Protein AF-A0A0Q5CLI2-F1 (afdb_monomer)

Sequence (180 aa):
MTEVEHDDGTEWIMRYYDPVIFPHWLEILDLGQREVVINGISAWLYMDARGMPQTIRGDPTTTPASIDSRPMLLTQHQCNQLMHKTLPYMVMHQLESDDGQALRAIPQCQRYDFFSTQLAKAHSYGLLAPTDLKTYCMLALMVGADFDSLPLAASALLARRQITFSQQVLKWTPEQWATL

Secondary structure (DSSP, 8-state):
-EEEEETTS-EEEE-TT-TTTHHHHHHHS-HHHHHHHTTT-SEEEEE-TTS-EEEEE--TTSPPPP---SPEEE-HHHHHHHHHHHHHHHHHHHHHHHHHHHHHTS-HHHHHHHHHHHHHHHHHTT--SHHHHHHHHHHHHHT-TTGGGSHHHHHHHH---SS-HHHHHTT--HHHHTT-

Nearest PDB structures (foldseek):
  6eb6-assembly1_A  TM=2.137E-01  e=1.894E+00  Homo sapiens

Radius of gyration: 20.07 Å; Cα contacts (8 Å, |Δi|>4): 193; chains: 1; bounding box: 43×35×56 Å

Mean predicted aligned error: 6.2 Å

Foldseek 3Di:
DAWEAEPVGDIDDDDCPDLLQNVQLLVLDDPVVNLLVCFPPQKDWDQHQLRDIDIDGHDPPDDRDDPPVDGHYDYPVSVVSSCLLNVLVVLLVVVCVVDVPLLVVDDRNCSSVLLNLQLVVLVVLVDDDNLLSSVSSVCCSPVHSVCCVQPLNVCLSNDPDPDGSNVSVVPDDPVNVVSD

Structure (mmCIF, N/CA/C/O backbone):
data_AF-A0A0Q5CLI2-F1
#
_entry.id   AF-A0A0Q5CLI2-F1
#
loop_
_atom_site.group_PDB
_atom_site.id
_atom_site.type_symbol
_atom_site.label_atom_id
_atom_site.label_alt_id
_atom_site.label_comp_id
_atom_site.label_asym_id
_atom_site.label_entity_id
_atom_site.label_seq_id
_atom_site.pdbx_PDB_ins_code
_atom_site.Cartn_x
_atom_site.Cartn_y
_atom_site.Cartn_z
_atom_site.occupancy
_atom_site.B_iso_or_equiv
_atom_site.auth_seq_id
_atom_site.auth_comp_id
_atom_site.auth_asym_id
_atom_site.auth_atom_id
_atom_site.pdbx_PDB_model_num
ATOM 1 N N . MET A 1 1 ? 21.059 3.558 -12.241 1.00 70.62 1 MET A N 1
ATOM 2 C CA . MET A 1 1 ? 20.063 4.471 -11.652 1.00 70.62 1 MET A CA 1
ATOM 3 C C . MET A 1 1 ? 19.464 5.263 -12.788 1.00 70.62 1 MET A C 1
ATOM 5 O O . MET A 1 1 ? 20.169 5.455 -13.772 1.00 70.62 1 MET A O 1
ATOM 9 N N . THR A 1 2 ? 18.209 5.668 -12.662 1.00 75.94 2 THR A N 1
ATOM 10 C CA . THR A 1 2 ? 17.482 6.401 -13.707 1.00 75.94 2 THR A CA 1
ATOM 11 C C . THR A 1 2 ? 17.028 7.722 -13.144 1.00 75.94 2 THR A C 1
ATOM 13 O O . THR A 1 2 ? 16.436 7.749 -12.065 1.00 75.94 2 THR A O 1
ATOM 16 N N . GLU A 1 3 ? 17.323 8.790 -13.869 1.00 81.12 3 GLU A N 1
ATOM 17 C CA . GLU A 1 3 ? 16.745 10.103 -13.618 1.00 81.12 3 GLU A CA 1
ATOM 18 C C . GLU A 1 3 ? 15.333 10.112 -14.197 1.00 81.12 3 GLU A C 1
ATOM 20 O O . GLU A 1 3 ? 15.109 9.716 -15.346 1.00 81.12 3 GLU A O 1
ATOM 25 N N . VAL A 1 4 ? 14.377 10.478 -13.355 1.00 82.12 4 VAL A N 1
ATOM 26 C CA . VAL A 1 4 ? 12.956 10.484 -13.669 1.00 82.12 4 VAL A CA 1
ATOM 27 C C . VAL A 1 4 ? 12.426 11.880 -13.419 1.00 82.12 4 VAL A C 1
ATOM 29 O O . VAL A 1 4 ? 12.638 12.427 -12.341 1.00 82.12 4 VAL A O 1
ATOM 32 N N . GLU A 1 5 ? 11.719 12.425 -14.397 1.00 85.62 5 GLU A N 1
ATOM 33 C CA . GLU A 1 5 ? 11.027 13.703 -14.270 1.00 85.62 5 GLU A CA 1
ATOM 34 C C . GLU A 1 5 ? 9.516 13.458 -14.295 1.00 85.62 5 GLU A C 1
ATOM 36 O O . GLU A 1 5 ? 8.995 12.637 -15.060 1.00 85.62 5 GLU A O 1
ATOM 41 N N . HIS A 1 6 ? 8.822 14.141 -13.395 1.00 81.00 6 HIS A N 1
ATOM 42 C CA . HIS A 1 6 ? 7.377 14.099 -13.247 1.00 81.00 6 HIS A CA 1
ATOM 43 C C . HIS A 1 6 ? 6.713 15.188 -14.087 1.00 81.00 6 HIS A C 1
ATOM 45 O O . HIS A 1 6 ? 7.307 16.232 -14.347 1.00 81.00 6 HIS A O 1
ATOM 51 N N . ASP A 1 7 ? 5.434 14.999 -14.418 1.00 78.31 7 ASP A N 1
ATOM 52 C CA . ASP A 1 7 ? 4.631 16.012 -15.122 1.00 78.31 7 ASP A CA 1
ATOM 53 C C . ASP A 1 7 ? 4.587 17.382 -14.400 1.00 78.31 7 ASP A C 1
ATOM 55 O O . ASP A 1 7 ? 4.326 18.407 -15.030 1.00 78.31 7 ASP A O 1
ATOM 59 N N . ASP A 1 8 ? 4.829 17.420 -13.083 1.00 77.25 8 ASP A N 1
ATOM 60 C CA . ASP A 1 8 ? 4.889 18.645 -12.273 1.00 77.25 8 ASP A CA 1
ATOM 61 C C . ASP A 1 8 ? 6.290 19.295 -12.207 1.00 77.25 8 ASP A C 1
ATOM 63 O O . ASP A 1 8 ? 6.461 20.319 -11.541 1.00 77.25 8 ASP A O 1
ATOM 67 N N . GLY A 1 9 ? 7.280 18.725 -12.903 1.00 77.62 9 GLY A N 1
ATOM 68 C CA . GLY A 1 9 ? 8.670 19.183 -12.936 1.00 77.62 9 GLY A CA 1
ATOM 69 C C . GLY A 1 9 ? 9.515 18.736 -11.740 1.00 77.62 9 GLY A C 1
ATOM 70 O O . GLY A 1 9 ? 10.641 19.206 -11.582 1.00 77.62 9 GLY A O 1
ATOM 71 N N . THR A 1 10 ? 8.999 17.866 -10.865 1.00 84.25 10 THR A N 1
ATOM 72 C CA . THR A 1 10 ? 9.816 17.254 -9.807 1.00 84.25 10 THR A CA 1
ATOM 73 C C . THR A 1 10 ? 10.706 16.143 -10.369 1.00 84.25 10 THR A C 1
ATOM 75 O O . THR A 1 10 ? 10.328 15.431 -11.297 1.00 84.25 10 THR A O 1
ATOM 78 N N . GLU A 1 11 ? 11.903 15.983 -9.797 1.00 85.56 11 GLU A N 1
ATOM 79 C CA . GLU A 1 11 ? 12.909 15.016 -10.256 1.00 85.56 11 GLU A CA 1
ATOM 80 C C . GLU A 1 11 ? 13.182 13.941 -9.197 1.00 85.56 11 GLU A C 1
ATOM 82 O O . GLU A 1 11 ? 13.465 14.250 -8.033 1.00 85.56 11 GLU A O 1
ATOM 87 N N . TRP A 1 12 ? 13.135 12.668 -9.594 1.00 82.88 12 TRP A N 1
ATOM 88 C CA . TRP A 1 12 ? 13.450 11.507 -8.759 1.00 82.88 12 TRP A CA 1
ATOM 89 C C . TRP A 1 12 ? 14.648 10.733 -9.318 1.00 82.88 12 TRP A C 1
ATOM 91 O O . TRP A 1 12 ? 14.865 10.644 -10.525 1.00 82.88 12 TRP A O 1
ATOM 101 N N . ILE A 1 13 ? 15.407 10.094 -8.422 1.00 80.56 13 ILE A N 1
ATOM 102 C CA . ILE A 1 13 ? 16.453 9.136 -8.796 1.00 80.56 13 ILE A CA 1
ATOM 103 C C . ILE A 1 13 ? 15.995 7.730 -8.422 1.00 80.56 13 ILE A C 1
ATOM 105 O O . ILE A 1 13 ? 15.960 7.364 -7.244 1.00 80.56 13 ILE A O 1
ATOM 109 N N . MET A 1 14 ? 15.731 6.909 -9.436 1.00 78.75 14 MET A N 1
ATOM 110 C CA . MET A 1 14 ? 15.343 5.515 -9.255 1.00 78.75 14 MET A CA 1
ATOM 111 C C . MET A 1 14 ? 16.562 4.599 -9.181 1.00 78.75 14 MET A C 1
ATOM 113 O O . MET A 1 14 ? 17.424 4.561 -10.067 1.00 78.75 14 MET A O 1
ATOM 117 N N . ARG A 1 15 ? 16.644 3.833 -8.092 1.00 75.88 15 ARG A N 1
ATOM 118 C CA . ARG A 1 15 ? 17.754 2.921 -7.797 1.00 75.88 15 ARG A CA 1
ATOM 119 C C . ARG A 1 15 ? 17.349 1.481 -8.106 1.00 75.88 15 ARG A C 1
ATOM 121 O O . ARG A 1 15 ? 16.436 0.941 -7.499 1.00 75.88 15 ARG A O 1
ATOM 128 N N . TYR A 1 16 ? 18.092 0.837 -9.003 1.00 66.31 16 TYR A N 1
ATOM 129 C CA . TYR A 1 16 ? 17.846 -0.541 -9.457 1.00 66.31 16 TYR A CA 1
ATOM 130 C C . TYR A 1 16 ? 18.168 -1.638 -8.427 1.00 66.31 16 TYR A C 1
ATOM 132 O O . TYR A 1 16 ? 17.967 -2.817 -8.696 1.00 66.31 16 TYR A O 1
ATOM 140 N N . TYR A 1 17 ? 18.725 -1.279 -7.270 1.00 70.50 17 TYR A N 1
ATOM 141 C CA . TYR A 1 17 ? 19.113 -2.233 -6.228 1.00 70.50 17 TYR A CA 1
ATOM 142 C C . TYR A 1 17 ? 18.091 -2.345 -5.094 1.00 70.50 17 TYR A C 1
ATOM 144 O O . TYR A 1 17 ? 18.341 -3.074 -4.141 1.00 70.50 17 TYR A O 1
ATOM 152 N N . ASP A 1 18 ? 16.972 -1.622 -5.170 1.00 81.56 18 ASP A N 1
ATOM 153 C CA . ASP A 1 18 ? 15.917 -1.697 -4.165 1.00 81.56 18 ASP A CA 1
ATOM 154 C C . ASP A 1 18 ? 14.863 -2.747 -4.569 1.00 81.56 18 ASP A C 1
ATOM 156 O O . ASP A 1 18 ? 14.062 -2.488 -5.474 1.00 81.56 18 ASP A O 1
ATOM 160 N N . PRO A 1 19 ? 14.822 -3.922 -3.913 1.00 81.75 19 PRO A N 1
ATOM 161 C CA . PRO A 1 19 ? 13.849 -4.964 -4.223 1.00 81.75 19 PRO A CA 1
ATOM 162 C C . PRO A 1 19 ? 12.436 -4.676 -3.746 1.00 81.75 19 PRO A C 1
ATOM 164 O O . PRO A 1 19 ? 11.515 -5.403 -4.113 1.00 81.75 19 PRO A O 1
ATOM 167 N N . VAL A 1 20 ? 12.251 -3.616 -2.967 1.00 85.06 20 VAL A N 1
ATOM 168 C CA . VAL A 1 20 ? 10.939 -3.130 -2.567 1.00 85.06 20 VAL A CA 1
ATOM 169 C C . VAL A 1 20 ? 10.351 -2.268 -3.677 1.00 85.06 20 VAL A C 1
ATOM 171 O O . VAL A 1 20 ? 9.190 -2.442 -4.023 1.00 85.06 20 VAL A O 1
ATOM 174 N N . ILE A 1 21 ? 11.137 -1.364 -4.265 1.00 87.31 21 ILE A N 1
ATOM 175 C CA . ILE A 1 21 ? 10.624 -0.352 -5.201 1.00 87.31 21 ILE A CA 1
ATOM 176 C C . ILE A 1 21 ? 10.735 -0.787 -6.663 1.00 87.31 21 ILE A C 1
ATOM 178 O O . ILE A 1 21 ? 9.797 -0.580 -7.433 1.00 87.31 21 ILE A O 1
ATOM 182 N N . PHE A 1 22 ? 11.855 -1.398 -7.060 1.00 89.44 22 PHE A N 1
ATOM 183 C CA . PHE A 1 22 ? 12.140 -1.702 -8.465 1.00 89.44 22 PHE A CA 1
ATOM 184 C C . PHE A 1 22 ? 11.069 -2.580 -9.142 1.00 89.44 22 PHE A C 1
ATOM 186 O O . PHE A 1 22 ? 10.655 -2.234 -10.251 1.00 89.44 22 PHE A O 1
ATOM 193 N N . PRO A 1 23 ? 10.540 -3.647 -8.506 1.00 90.88 23 PRO A N 1
ATOM 194 C CA . PRO A 1 23 ? 9.472 -4.445 -9.106 1.00 90.88 23 PRO A CA 1
ATOM 195 C C . PRO A 1 23 ? 8.181 -3.653 -9.338 1.00 90.88 23 PRO A C 1
ATOM 197 O O . PRO A 1 23 ? 7.618 -3.713 -10.427 1.00 90.88 23 PRO A O 1
ATOM 200 N N . HIS A 1 24 ? 7.744 -2.861 -8.351 1.00 92.25 24 HIS A N 1
ATOM 201 C CA . HIS A 1 24 ? 6.529 -2.041 -8.470 1.00 92.25 24 HIS A CA 1
ATOM 202 C C . HIS A 1 24 ? 6.682 -0.941 -9.510 1.0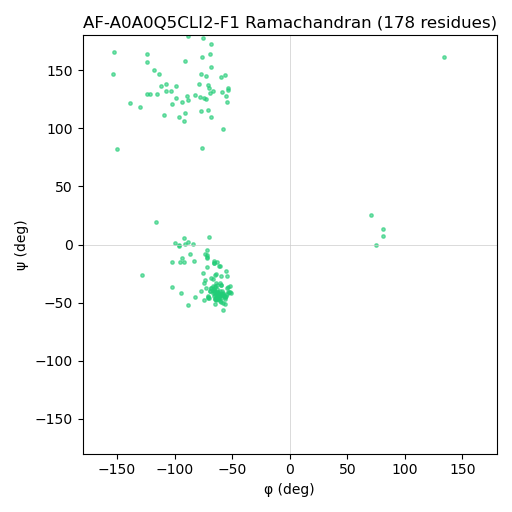0 92.25 24 HIS A C 1
ATOM 204 O O . HIS A 1 24 ? 5.729 -0.627 -10.217 1.00 92.25 24 HIS A O 1
ATOM 210 N N . TRP A 1 25 ? 7.882 -0.372 -9.628 1.00 91.81 25 TRP A N 1
ATOM 211 C CA . TRP A 1 25 ? 8.184 0.592 -10.675 1.00 91.81 25 TRP A CA 1
ATOM 212 C C . TRP A 1 25 ? 8.086 -0.055 -12.056 1.00 91.81 25 TRP A C 1
ATOM 214 O O . TRP A 1 25 ? 7.385 0.453 -12.916 1.00 91.81 25 TRP A O 1
ATOM 224 N N . LEU A 1 26 ? 8.678 -1.228 -12.263 1.00 92.19 26 LEU A N 1
ATOM 225 C CA . LEU A 1 26 ? 8.584 -1.943 -13.537 1.00 92.19 26 LEU A CA 1
ATOM 226 C C . LEU A 1 26 ? 7.151 -2.313 -13.955 1.00 92.19 26 LEU A C 1
ATOM 228 O O . LEU A 1 26 ? 6.900 -2.485 -15.148 1.00 92.19 26 LEU A O 1
ATOM 232 N N . GLU A 1 27 ? 6.232 -2.481 -13.004 1.00 92.81 27 GLU A N 1
ATOM 233 C CA . GLU A 1 27 ? 4.820 -2.788 -13.270 1.00 92.81 27 GLU A CA 1
ATOM 234 C C . GLU A 1 27 ? 4.005 -1.588 -13.771 1.00 92.81 27 GLU A C 1
ATOM 236 O O . GLU A 1 27 ? 2.985 -1.797 -14.424 1.00 92.81 27 GLU A O 1
ATOM 241 N N . ILE A 1 28 ? 4.421 -0.355 -13.466 1.00 94.56 28 ILE A N 1
ATOM 242 C CA . ILE A 1 28 ? 3.699 0.864 -13.880 1.00 94.56 28 ILE A CA 1
ATOM 243 C C . ILE A 1 28 ? 4.187 1.424 -15.221 1.00 94.56 28 ILE A C 1
ATOM 245 O O . ILE A 1 28 ? 3.535 2.290 -15.804 1.00 94.56 28 ILE A O 1
ATOM 249 N N . LEU A 1 29 ? 5.354 0.982 -15.689 1.00 93.00 29 LEU A N 1
ATOM 250 C CA . LEU A 1 29 ? 5.949 1.459 -16.931 1.00 93.00 29 LEU A CA 1
ATOM 251 C C . LEU A 1 29 ? 5.199 0.907 -18.139 1.00 93.00 29 LEU A C 1
ATOM 253 O O . LEU A 1 29 ? 4.761 -0.247 -18.144 1.00 93.00 29 LEU A O 1
ATOM 257 N N . ASP A 1 30 ? 5.103 1.718 -19.190 1.00 91.81 30 ASP A N 1
ATOM 258 C CA . ASP A 1 30 ? 4.724 1.196 -20.497 1.00 91.81 30 ASP A CA 1
ATOM 259 C C . ASP A 1 30 ? 5.835 0.302 -21.076 1.00 91.81 30 ASP A C 1
ATOM 261 O O . ASP A 1 30 ? 6.933 0.178 -20.522 1.00 91.81 30 ASP A O 1
ATOM 265 N N . LEU A 1 31 ? 5.542 -0.357 -22.199 1.00 88.12 31 LEU A N 1
ATOM 266 C CA . LEU A 1 31 ? 6.470 -1.304 -22.809 1.00 88.12 31 LEU A CA 1
ATOM 267 C C . LEU A 1 31 ? 7.811 -0.651 -23.188 1.00 88.12 31 LEU A C 1
ATOM 269 O O . LEU A 1 31 ? 8.859 -1.230 -22.913 1.00 88.12 31 LEU A O 1
ATOM 273 N N . GLY A 1 32 ? 7.786 0.559 -23.754 1.00 86.50 32 GLY A N 1
ATOM 274 C CA . GLY A 1 32 ? 8.993 1.251 -24.207 1.00 86.50 32 GLY A CA 1
ATOM 275 C C . GLY A 1 32 ? 9.851 1.733 -23.039 1.00 86.50 32 GLY A C 1
ATOM 276 O O . GLY A 1 32 ? 11.059 1.507 -23.010 1.00 86.50 32 GLY A O 1
ATOM 277 N N . GLN A 1 33 ? 9.231 2.327 -22.020 1.00 89.94 33 GLN A N 1
ATOM 278 C CA . GLN A 1 33 ? 9.909 2.704 -20.779 1.00 89.94 33 GLN A CA 1
ATOM 279 C C . GLN A 1 33 ? 10.519 1.479 -20.087 1.00 89.94 33 GLN A C 1
ATOM 281 O O . GLN A 1 33 ? 11.662 1.512 -19.627 1.00 89.94 33 GLN A O 1
ATOM 286 N N . ARG A 1 34 ? 9.777 0.369 -20.032 1.00 89.31 34 ARG A N 1
ATOM 287 C CA . ARG A 1 34 ? 10.253 -0.874 -19.427 1.00 89.31 34 ARG A CA 1
ATOM 288 C C . ARG A 1 34 ? 11.480 -1.419 -20.156 1.00 89.31 34 ARG A C 1
ATOM 290 O O . ARG A 1 34 ? 12.441 -1.792 -19.487 1.00 89.31 34 ARG A O 1
ATOM 297 N N . GLU A 1 35 ? 11.460 -1.444 -21.488 1.00 85.50 35 GLU A N 1
ATOM 298 C CA . GLU A 1 35 ? 12.592 -1.865 -22.325 1.00 85.50 35 GLU A CA 1
ATOM 299 C C . GLU A 1 35 ? 13.843 -1.018 -22.073 1.00 85.50 35 GLU A C 1
ATOM 301 O O . GLU A 1 35 ? 14.939 -1.570 -21.972 1.00 85.50 35 GLU A O 1
ATOM 306 N N . VAL A 1 36 ? 13.682 0.298 -21.901 1.00 84.69 36 VAL A N 1
ATOM 307 C CA . VAL A 1 36 ? 14.781 1.208 -21.543 1.00 84.69 36 VAL A CA 1
ATOM 308 C C . VAL A 1 36 ? 15.348 0.873 -20.162 1.00 84.69 36 VAL A C 1
ATOM 310 O O . VAL A 1 36 ? 16.563 0.774 -20.004 1.00 84.69 36 VAL A O 1
ATOM 313 N N . VAL A 1 37 ? 14.489 0.658 -19.161 1.00 85.38 37 VAL A N 1
ATOM 314 C CA . VAL A 1 37 ? 14.911 0.389 -17.775 1.00 85.38 37 VAL A CA 1
ATOM 315 C C . VAL A 1 37 ? 15.663 -0.934 -17.629 1.00 85.38 37 VAL A C 1
ATOM 317 O O . VAL A 1 37 ? 16.642 -1.003 -16.886 1.00 85.38 37 VAL A O 1
ATOM 320 N N . ILE A 1 38 ? 15.217 -1.990 -18.314 1.00 86.19 38 ILE A N 1
ATOM 321 C CA . ILE A 1 38 ? 15.846 -3.320 -18.232 1.00 86.19 38 ILE A CA 1
ATOM 322 C C . ILE A 1 38 ? 16.925 -3.539 -19.297 1.00 86.19 38 ILE A C 1
ATOM 324 O O . ILE A 1 38 ? 17.465 -4.641 -19.410 1.00 86.19 38 ILE A O 1
ATOM 328 N N . ASN A 1 39 ? 17.250 -2.511 -20.083 1.00 83.75 39 ASN A N 1
ATOM 329 C CA . ASN A 1 39 ? 18.260 -2.604 -21.124 1.00 83.75 39 ASN A CA 1
ATOM 330 C C . ASN A 1 39 ? 19.622 -3.016 -20.532 1.00 83.75 39 ASN A C 1
ATOM 332 O O . ASN A 1 39 ? 20.076 -2.474 -19.525 1.00 83.75 39 ASN A O 1
ATOM 336 N N . GLY A 1 40 ? 20.266 -4.017 -21.139 1.00 79.81 40 GLY A N 1
ATOM 337 C CA . GLY A 1 40 ? 21.538 -4.563 -20.655 1.00 79.81 40 GLY A CA 1
ATOM 338 C C . GLY A 1 40 ? 21.438 -5.452 -19.406 1.00 79.81 40 GLY A C 1
ATOM 339 O O . GLY A 1 40 ? 22.455 -5.987 -18.964 1.00 79.81 40 GLY A O 1
ATOM 340 N N . ILE A 1 41 ? 20.240 -5.663 -18.847 1.00 84.69 41 ILE A N 1
ATOM 341 C CA . ILE A 1 41 ? 20.001 -6.589 -17.734 1.00 84.69 41 ILE A CA 1
ATOM 342 C C . ILE A 1 41 ? 19.528 -7.930 -18.303 1.00 84.69 41 ILE A C 1
ATOM 344 O O . ILE A 1 41 ? 18.400 -8.052 -18.763 1.00 84.69 41 ILE A O 1
ATOM 348 N N . SER A 1 42 ? 20.356 -8.974 -18.239 1.00 86.06 42 SER A N 1
ATOM 349 C CA . SER A 1 42 ? 19.950 -10.319 -18.683 1.00 86.06 42 SER A CA 1
ATOM 350 C C . SER A 1 42 ? 18.928 -10.952 -17.733 1.00 86.06 42 SER A C 1
ATOM 352 O O . SER A 1 42 ? 17.896 -11.477 -18.154 1.00 86.06 42 SER A O 1
ATOM 354 N N . ALA A 1 43 ? 19.197 -10.872 -16.433 1.00 88.81 43 ALA A N 1
ATOM 355 C CA . ALA A 1 43 ? 18.290 -11.290 -15.381 1.00 88.81 43 ALA A CA 1
ATOM 356 C C . ALA A 1 43 ? 18.569 -10.512 -14.093 1.00 88.81 43 ALA A C 1
ATOM 358 O O . ALA A 1 43 ? 19.716 -10.207 -13.769 1.00 88.81 43 ALA A O 1
ATOM 359 N N . TRP A 1 44 ? 17.513 -10.248 -13.334 1.00 89.94 44 TRP A N 1
ATOM 360 C CA . TRP A 1 44 ? 17.569 -9.632 -12.019 1.00 89.94 44 TRP A CA 1
ATOM 361 C C . TRP A 1 44 ? 16.745 -10.467 -11.040 1.00 89.94 44 TRP A C 1
ATOM 363 O O . TRP A 1 44 ? 15.549 -10.680 -11.249 1.00 89.94 44 TRP A O 1
ATOM 373 N N . LEU A 1 45 ? 17.405 -11.000 -10.010 1.00 91.62 45 LEU A N 1
ATOM 374 C CA . LEU A 1 45 ? 16.811 -11.906 -9.029 1.00 91.62 45 LEU A CA 1
ATOM 375 C C . LEU A 1 45 ? 16.626 -11.187 -7.696 1.00 91.62 45 LEU A C 1
ATOM 377 O O . LEU A 1 45 ? 17.529 -10.485 -7.242 1.00 91.62 45 LEU A O 1
ATOM 381 N N . TYR A 1 46 ? 15.483 -11.403 -7.053 1.00 91.44 46 TYR A N 1
ATOM 382 C CA . TYR A 1 46 ? 15.174 -10.809 -5.756 1.00 91.44 46 TYR A CA 1
ATOM 383 C C . TYR A 1 46 ? 14.205 -11.673 -4.956 1.00 91.44 46 TYR A C 1
ATOM 385 O O . TYR A 1 46 ? 13.574 -12.577 -5.498 1.00 91.44 46 TYR A O 1
ATOM 393 N N . MET A 1 47 ? 14.083 -11.378 -3.665 1.00 91.06 47 MET A N 1
ATOM 394 C CA . MET A 1 47 ? 13.021 -11.912 -2.817 1.00 91.06 47 MET A CA 1
ATOM 395 C C . MET A 1 47 ? 11.924 -10.857 -2.711 1.00 91.06 47 MET A C 1
ATOM 397 O O . MET A 1 47 ? 12.215 -9.717 -2.347 1.00 91.06 47 MET A O 1
ATOM 401 N N . ASP A 1 48 ? 10.684 -11.212 -3.033 1.00 92.25 48 ASP A N 1
ATOM 402 C CA . ASP A 1 48 ? 9.561 -10.291 -2.872 1.00 92.25 48 ASP A CA 1
ATOM 403 C C . ASP A 1 48 ? 9.133 -10.140 -1.401 1.00 92.25 48 ASP A C 1
ATOM 405 O O . ASP A 1 48 ? 9.650 -10.792 -0.490 1.00 92.25 48 ASP A O 1
ATOM 409 N N . ALA A 1 49 ? 8.144 -9.277 -1.161 1.00 90.12 49 ALA A N 1
ATOM 410 C CA . ALA A 1 49 ? 7.608 -9.034 0.178 1.00 90.12 49 ALA A CA 1
ATOM 411 C C . ALA A 1 49 ? 6.940 -10.265 0.823 1.00 90.12 49 ALA A C 1
ATOM 413 O O . ALA A 1 49 ? 6.732 -10.275 2.036 1.00 90.12 49 ALA A O 1
ATOM 414 N N . ARG A 1 50 ? 6.633 -11.306 0.039 1.00 92.56 50 ARG A N 1
ATOM 415 C CA . ARG A 1 50 ? 6.099 -12.592 0.509 1.00 92.56 50 ARG A CA 1
ATOM 416 C C . ARG A 1 50 ? 7.214 -13.591 0.819 1.00 92.56 50 ARG A C 1
ATOM 418 O O . ARG A 1 50 ? 6.934 -14.709 1.242 1.00 92.56 50 ARG A O 1
ATOM 425 N N . GLY A 1 51 ? 8.475 -13.197 0.643 1.00 90.81 51 GLY A N 1
ATOM 426 C CA . GLY A 1 51 ? 9.623 -14.079 0.799 1.00 90.81 51 GLY A CA 1
ATOM 427 C C . GLY A 1 51 ? 9.716 -15.112 -0.320 1.00 90.81 51 GLY A C 1
ATOM 428 O O . GLY A 1 51 ? 10.296 -16.174 -0.104 1.00 90.81 51 GLY A O 1
ATOM 429 N N . MET A 1 52 ? 9.162 -14.820 -1.501 1.00 93.62 52 MET A N 1
ATOM 430 C CA . MET A 1 52 ? 9.258 -15.686 -2.672 1.00 93.62 52 MET A CA 1
ATOM 431 C C . MET A 1 52 ? 10.364 -15.200 -3.614 1.00 93.62 52 MET A C 1
ATOM 433 O O . MET A 1 52 ? 10.473 -13.994 -3.856 1.00 93.62 52 MET A O 1
ATOM 437 N N . PRO A 1 53 ? 11.191 -16.110 -4.160 1.00 94.12 53 PRO A N 1
ATOM 438 C CA . PRO A 1 53 ? 12.187 -15.746 -5.152 1.00 94.12 53 PRO A CA 1
ATOM 439 C C . PRO A 1 53 ? 11.497 -15.361 -6.460 1.00 94.12 53 PRO A C 1
ATOM 441 O O . PRO A 1 53 ? 10.659 -16.094 -6.983 1.00 94.12 53 PRO A O 1
ATOM 444 N N . GLN A 1 54 ? 11.892 -14.220 -7.000 1.00 95.12 54 GLN A N 1
ATOM 445 C CA . GLN A 1 54 ? 11.381 -13.656 -8.237 1.00 95.12 54 GLN A CA 1
ATOM 446 C C . GLN A 1 54 ? 12.528 -13.405 -9.214 1.00 95.12 54 GLN A C 1
ATOM 448 O O . GLN A 1 54 ? 13.696 -13.273 -8.837 1.00 95.12 54 GLN A O 1
ATOM 453 N N . THR A 1 55 ? 12.203 -13.357 -10.504 1.00 93.69 55 THR A N 1
ATOM 454 C CA . THR A 1 55 ? 13.171 -13.057 -11.562 1.00 93.69 55 THR A CA 1
ATOM 455 C C . THR A 1 55 ? 12.550 -12.129 -12.590 1.00 93.69 55 THR A C 1
ATOM 457 O O . THR A 1 55 ? 11.569 -12.480 -13.242 1.00 93.69 55 THR A O 1
ATOM 460 N N . ILE A 1 56 ? 13.168 -10.970 -12.784 1.00 90.19 56 ILE A N 1
ATOM 461 C CA . ILE A 1 56 ? 12.901 -10.079 -13.910 1.00 90.19 56 ILE A CA 1
ATOM 462 C C . ILE A 1 56 ? 13.913 -10.420 -15.001 1.00 90.19 56 ILE A C 1
ATOM 464 O O . ILE A 1 56 ? 15.118 -10.391 -14.761 1.00 90.19 56 ILE A O 1
ATOM 468 N N . ARG A 1 57 ? 13.433 -10.780 -16.191 1.00 88.81 57 ARG A N 1
ATOM 469 C CA . ARG A 1 57 ? 14.283 -11.054 -17.356 1.00 88.81 57 ARG A CA 1
ATOM 470 C C . ARG A 1 57 ? 14.237 -9.866 -18.302 1.00 88.81 57 ARG A C 1
ATOM 472 O O . ARG A 1 57 ? 13.144 -9.383 -18.598 1.00 88.81 57 ARG A O 1
ATOM 479 N N . GLY A 1 58 ? 15.403 -9.415 -18.748 1.00 83.88 58 GLY A N 1
ATOM 480 C CA . GLY A 1 58 ? 15.490 -8.546 -19.916 1.00 83.88 58 GLY A CA 1
ATOM 481 C C . GLY A 1 58 ? 15.606 -9.366 -21.192 1.00 83.88 58 GLY A C 1
ATOM 482 O O . GLY A 1 58 ? 15.623 -10.600 -21.163 1.00 83.88 58 GLY A O 1
ATOM 483 N N . ASP A 1 59 ? 15.678 -8.663 -22.314 1.00 79.12 59 ASP A N 1
ATOM 484 C CA . ASP A 1 59 ? 15.911 -9.281 -23.611 1.00 79.12 59 ASP A CA 1
ATOM 485 C C . ASP A 1 59 ? 17.425 -9.331 -23.892 1.00 79.12 59 ASP A C 1
ATOM 487 O O . ASP A 1 59 ? 18.057 -8.282 -24.048 1.00 79.12 59 ASP A O 1
ATOM 491 N N . PRO A 1 60 ? 18.041 -10.529 -23.940 1.00 67.44 60 PRO A N 1
ATOM 492 C CA . PRO A 1 60 ? 19.470 -10.673 -24.199 1.00 67.44 60 PRO A CA 1
ATOM 493 C C . PRO A 1 60 ? 19.852 -10.363 -25.654 1.00 67.44 60 PRO A C 1
ATOM 495 O O . PRO A 1 60 ? 21.041 -10.288 -25.960 1.00 67.44 60 PRO A O 1
ATOM 498 N N . THR A 1 61 ? 18.874 -10.237 -26.556 1.00 67.75 61 THR A N 1
ATOM 499 C CA . THR A 1 61 ? 19.089 -9.974 -27.986 1.00 67.75 61 THR A CA 1
ATOM 500 C C . THR A 1 61 ? 19.049 -8.489 -28.333 1.00 67.75 61 THR A C 1
ATOM 502 O O . THR A 1 61 ? 19.485 -8.098 -29.417 1.00 67.75 61 THR A O 1
ATOM 505 N N . THR A 1 62 ? 18.594 -7.650 -27.403 1.00 65.50 62 THR A N 1
ATOM 506 C CA . THR A 1 62 ? 18.522 -6.205 -27.592 1.00 65.50 62 THR A CA 1
ATOM 507 C C . THR A 1 62 ? 19.908 -5.595 -27.442 1.00 65.50 62 THR A C 1
ATOM 509 O O . THR A 1 62 ? 20.502 -5.603 -26.362 1.00 65.50 62 THR A O 1
ATOM 512 N N . THR A 1 63 ? 20.432 -5.036 -28.535 1.00 62.75 63 THR A N 1
ATOM 513 C CA . THR A 1 63 ? 21.628 -4.190 -28.496 1.00 62.75 63 THR A CA 1
ATOM 514 C C . THR A 1 63 ? 21.401 -3.077 -27.475 1.00 62.75 63 THR A C 1
ATOM 516 O O . THR A 1 63 ? 20.333 -2.455 -27.513 1.00 62.75 63 THR A O 1
ATOM 519 N N . PRO A 1 64 ? 22.358 -2.795 -26.572 1.00 62.03 64 PRO A N 1
ATOM 520 C CA . PRO A 1 64 ? 22.185 -1.710 -25.627 1.00 62.03 64 PRO A CA 1
ATOM 521 C C . PRO A 1 64 ? 21.872 -0.423 -26.384 1.00 62.03 64 PRO A C 1
ATOM 523 O O . PRO A 1 64 ? 22.627 -0.044 -27.285 1.00 62.03 64 PRO A O 1
ATOM 526 N N . ALA A 1 65 ? 20.741 0.213 -26.076 1.00 59.94 65 ALA A N 1
ATOM 527 C CA . ALA A 1 65 ? 20.448 1.514 -26.658 1.00 59.94 65 ALA A CA 1
ATOM 528 C C . ALA A 1 65 ? 21.575 2.471 -26.243 1.00 59.94 65 ALA A C 1
ATOM 530 O O . ALA A 1 65 ? 22.105 2.359 -25.133 1.00 59.94 65 ALA A O 1
ATOM 531 N N . SER A 1 66 ? 21.971 3.406 -27.115 1.00 59.88 66 SER A N 1
ATOM 532 C CA . SER A 1 66 ? 22.828 4.500 -26.653 1.00 59.88 66 SER A CA 1
ATOM 533 C C . SER A 1 66 ? 22.106 5.169 -25.492 1.00 59.88 66 SER A C 1
ATOM 535 O O . SER A 1 66 ? 20.930 5.494 -25.651 1.00 59.88 66 SER A O 1
ATOM 537 N N . ILE A 1 67 ? 22.777 5.332 -24.351 1.00 59.16 67 ILE A N 1
ATOM 538 C CA . ILE A 1 67 ? 22.213 6.029 -23.194 1.00 59.16 67 ILE A CA 1
ATOM 539 C C . ILE A 1 67 ? 21.845 7.434 -23.672 1.00 59.16 67 ILE A C 1
ATOM 541 O O . ILE A 1 67 ? 22.718 8.286 -23.828 1.00 59.16 67 ILE A O 1
ATOM 545 N N . ASP A 1 68 ? 20.568 7.648 -23.979 1.00 63.25 68 ASP A N 1
ATOM 546 C CA . ASP A 1 68 ? 20.034 8.983 -24.167 1.00 63.25 68 ASP A CA 1
ATOM 547 C C . ASP A 1 68 ? 20.013 9.589 -22.765 1.00 63.25 68 ASP A C 1
ATOM 549 O O . ASP A 1 68 ? 19.379 9.052 -21.859 1.00 63.25 68 ASP A O 1
ATOM 553 N N . SER A 1 69 ? 20.792 10.644 -22.543 1.00 65.00 69 SER A N 1
ATOM 554 C CA . SER A 1 69 ? 20.981 11.266 -21.225 1.00 65.00 69 SER A CA 1
ATOM 555 C C . SER A 1 69 ? 19.733 11.998 -20.720 1.00 65.00 69 SER A C 1
ATOM 557 O O . SER A 1 69 ? 19.801 12.706 -19.720 1.00 65.00 69 SER A O 1
ATOM 559 N N . ARG A 1 70 ? 18.608 11.889 -21.432 1.00 74.88 70 ARG A N 1
ATOM 560 C CA . ARG A 1 70 ? 17.354 12.542 -21.076 1.00 74.88 70 ARG A CA 1
ATOM 561 C C . ARG A 1 70 ? 16.639 11.762 -19.970 1.00 74.88 70 ARG A C 1
ATOM 563 O O . ARG A 1 70 ? 16.573 10.533 -20.053 1.00 74.88 70 ARG A O 1
ATOM 570 N N . PRO A 1 71 ? 16.060 12.457 -18.979 1.00 80.88 71 PRO A N 1
ATOM 571 C CA . PRO A 1 71 ? 15.224 11.826 -17.972 1.00 80.88 71 PRO A CA 1
ATOM 572 C C . PRO A 1 71 ? 14.061 11.056 -18.598 1.00 80.88 71 PRO A C 1
ATOM 574 O O . PRO A 1 71 ? 13.483 11.460 -19.611 1.00 80.88 71 PRO A O 1
ATOM 577 N N . MET A 1 72 ? 13.692 9.945 -17.966 1.00 87.81 72 MET A N 1
ATOM 578 C CA . MET A 1 72 ? 12.453 9.253 -18.300 1.00 87.81 72 MET A CA 1
ATOM 579 C C . MET A 1 72 ? 11.274 10.045 -17.737 1.00 87.81 72 MET A C 1
ATOM 581 O O . MET A 1 72 ? 11.220 10.292 -16.535 1.00 87.81 72 MET A O 1
ATOM 585 N N . LEU A 1 73 ? 10.311 10.388 -18.590 1.00 89.75 73 LEU A N 1
ATOM 586 C CA . LEU A 1 73 ? 9.085 11.058 -18.160 1.00 89.75 73 LEU A CA 1
ATOM 587 C C . LEU A 1 73 ? 8.082 10.036 -17.623 1.00 89.75 73 LEU A C 1
ATOM 589 O O . LEU A 1 73 ? 7.780 9.062 -18.317 1.00 89.75 73 LEU A O 1
ATOM 593 N N . LEU A 1 74 ? 7.553 10.264 -16.419 1.00 91.44 74 LEU A N 1
ATOM 594 C CA . LEU A 1 74 ? 6.426 9.506 -15.873 1.00 91.44 74 LEU A CA 1
ATOM 595 C C . LEU A 1 74 ? 5.160 10.352 -15.864 1.00 91.44 74 LEU A C 1
ATOM 597 O O 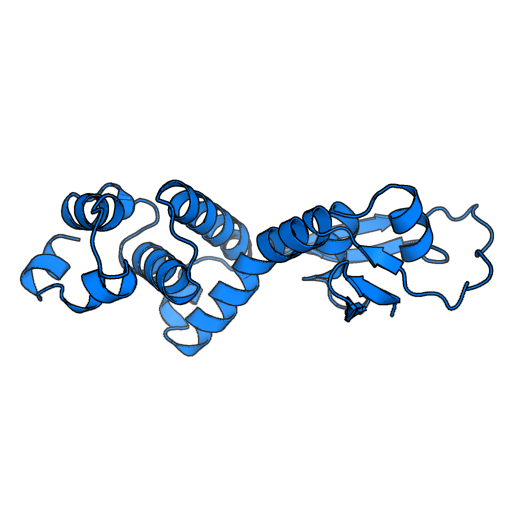. LEU A 1 74 ? 5.139 11.457 -15.329 1.00 91.44 74 LEU A O 1
ATOM 601 N N . THR A 1 75 ? 4.074 9.769 -16.364 1.00 94.12 75 THR A N 1
ATOM 602 C CA . THR A 1 75 ? 2.756 10.404 -16.276 1.00 94.12 75 THR A CA 1
ATOM 603 C C . THR A 1 75 ? 2.270 10.454 -14.828 1.00 94.12 75 THR A C 1
ATOM 605 O O . THR A 1 75 ? 2.534 9.541 -14.038 1.00 94.12 75 THR A O 1
ATOM 608 N N . GLN A 1 76 ? 1.423 11.427 -14.492 1.00 92.19 76 GLN A N 1
ATOM 609 C CA . GLN A 1 76 ? 0.781 11.504 -13.174 1.00 92.19 76 GLN A CA 1
ATOM 610 C C . GLN A 1 76 ? 0.074 10.196 -12.772 1.00 92.19 76 GLN A C 1
ATOM 612 O O . GLN A 1 76 ? 0.063 9.816 -11.599 1.00 92.19 76 GLN A O 1
ATOM 617 N N . HIS A 1 77 ? -0.519 9.485 -13.737 1.00 94.00 77 HIS A N 1
ATOM 618 C CA . HIS A 1 77 ? -1.164 8.198 -13.484 1.00 94.00 77 HIS A CA 1
ATOM 619 C C . HIS A 1 77 ? -0.162 7.147 -12.994 1.00 94.00 77 HIS A C 1
ATOM 621 O O . HIS A 1 77 ? -0.423 6.469 -12.000 1.00 94.00 77 HIS A O 1
ATOM 627 N N . GLN A 1 78 ? 0.993 7.048 -13.652 1.00 94.75 78 GLN A N 1
ATOM 628 C CA . GLN A 1 78 ? 2.075 6.147 -13.266 1.00 94.75 78 GLN A CA 1
ATOM 629 C C . GLN A 1 78 ? 2.604 6.496 -11.876 1.00 94.75 78 GLN A C 1
ATOM 631 O O . GLN A 1 78 ? 2.682 5.625 -11.010 1.00 94.75 78 GLN A O 1
ATOM 636 N N . CYS A 1 79 ? 2.862 7.777 -11.610 1.00 91.88 79 CYS A N 1
ATOM 637 C CA . CYS A 1 79 ? 3.302 8.236 -10.293 1.00 91.88 79 CYS A CA 1
ATOM 638 C C . CYS A 1 79 ? 2.310 7.826 -9.196 1.00 91.88 79 CYS A C 1
ATOM 640 O O . CYS A 1 79 ? 2.705 7.244 -8.187 1.00 91.88 79 CYS A O 1
ATOM 642 N N . ASN A 1 80 ? 1.012 8.043 -9.423 1.00 91.69 80 ASN A N 1
ATOM 643 C CA . ASN A 1 80 ? -0.035 7.660 -8.477 1.00 91.69 80 ASN A CA 1
ATOM 644 C C . ASN A 1 80 ? -0.084 6.143 -8.247 1.00 91.69 80 ASN A C 1
ATOM 646 O O . ASN A 1 80 ? -0.224 5.703 -7.105 1.00 91.69 80 ASN A O 1
ATOM 650 N N . GLN A 1 81 ? 0.050 5.337 -9.304 1.00 94.00 81 GLN A N 1
ATOM 651 C CA . GLN A 1 81 ? 0.090 3.880 -9.174 1.00 94.00 81 GLN A CA 1
ATOM 652 C C . GLN A 1 81 ? 1.301 3.410 -8.366 1.00 94.00 81 GLN A C 1
ATOM 654 O O . GLN A 1 81 ? 1.156 2.541 -7.505 1.00 94.00 81 GLN A O 1
ATOM 659 N N . LEU A 1 82 ? 2.480 3.990 -8.606 1.00 93.12 82 LEU A N 1
ATOM 660 C CA . LEU A 1 82 ? 3.681 3.636 -7.858 1.00 93.12 82 LEU A CA 1
ATOM 661 C C . LEU A 1 82 ? 3.530 3.999 -6.381 1.00 93.12 82 LEU A C 1
ATOM 663 O O . LEU A 1 82 ? 3.782 3.153 -5.527 1.00 93.12 82 LEU A O 1
ATOM 667 N N . MET A 1 83 ? 3.051 5.210 -6.081 1.00 91.19 83 MET A N 1
ATOM 668 C CA . MET A 1 83 ? 2.772 5.635 -4.707 1.00 91.19 83 MET A CA 1
ATOM 669 C C . MET A 1 83 ? 1.767 4.707 -4.021 1.00 91.19 83 MET A C 1
ATOM 671 O O . MET A 1 83 ? 1.966 4.326 -2.873 1.00 91.19 83 MET A O 1
ATOM 675 N N . HIS A 1 84 ? 0.716 4.280 -4.725 1.00 91.81 84 HIS A N 1
ATOM 676 C CA . HIS A 1 84 ? -0.265 3.344 -4.179 1.00 91.81 84 HIS A CA 1
ATOM 677 C C . HIS A 1 84 ? 0.346 1.964 -3.880 1.00 91.81 84 HIS A C 1
ATOM 679 O O . HIS A 1 84 ? 0.106 1.400 -2.814 1.00 91.81 84 HIS A O 1
ATOM 685 N N . LYS A 1 85 ? 1.175 1.427 -4.786 1.00 93.44 85 LYS A N 1
ATOM 686 C CA . LYS A 1 85 ? 1.848 0.126 -4.611 1.00 93.44 85 LYS A CA 1
ATOM 687 C C . LYS A 1 85 ? 2.879 0.130 -3.481 1.00 93.44 85 LYS A C 1
ATOM 689 O O . LYS A 1 85 ? 3.101 -0.918 -2.869 1.00 93.44 85 LYS A O 1
ATOM 694 N N . THR A 1 86 ? 3.502 1.277 -3.205 1.00 92.94 86 THR A N 1
ATOM 695 C CA . THR A 1 86 ? 4.555 1.420 -2.187 1.00 92.94 86 THR A CA 1
ATOM 696 C C . THR A 1 86 ? 4.039 1.905 -0.830 1.00 92.94 86 THR A C 1
ATOM 698 O O . THR A 1 86 ? 4.714 1.715 0.185 1.00 92.94 86 THR A O 1
ATOM 701 N N . LEU A 1 87 ? 2.816 2.439 -0.776 1.00 94.25 87 LEU A N 1
ATOM 702 C CA . LEU A 1 87 ? 2.158 2.903 0.446 1.00 94.25 87 LEU A CA 1
ATOM 703 C C . LEU A 1 87 ? 2.135 1.873 1.595 1.00 94.25 87 LEU A C 1
ATOM 705 O O . LEU A 1 87 ? 2.410 2.280 2.728 1.00 94.25 87 LEU A O 1
ATOM 709 N N . PRO A 1 88 ? 1.899 0.560 1.368 1.00 95.81 88 PRO A N 1
ATOM 710 C CA . PRO A 1 88 ? 2.003 -0.443 2.428 1.00 95.81 88 PRO A CA 1
ATOM 711 C C . PRO A 1 88 ? 3.349 -0.411 3.164 1.00 95.81 88 PRO A C 1
ATOM 713 O O . PRO A 1 88 ? 3.381 -0.511 4.389 1.00 95.81 88 PRO A O 1
ATOM 716 N N . TYR A 1 89 ? 4.465 -0.222 2.449 1.00 94.12 89 TYR A N 1
ATOM 717 C CA . TYR A 1 89 ? 5.794 -0.152 3.065 1.00 94.12 89 TYR A CA 1
ATOM 718 C C . TYR A 1 89 ? 5.980 1.117 3.889 1.00 94.12 89 TYR A C 1
ATOM 720 O O . TYR A 1 89 ? 6.528 1.057 4.988 1.00 94.12 89 TYR A O 1
ATOM 728 N N . MET A 1 90 ? 5.480 2.252 3.396 1.00 92.12 90 MET A N 1
ATOM 729 C CA . MET A 1 90 ? 5.528 3.518 4.130 1.00 92.12 90 MET A CA 1
ATOM 730 C C . MET A 1 90 ? 4.754 3.425 5.448 1.00 92.12 90 MET A C 1
ATOM 732 O O . MET A 1 90 ? 5.261 3.834 6.491 1.00 92.12 90 MET A O 1
ATOM 736 N N . VAL A 1 91 ? 3.550 2.847 5.418 1.00 94.38 91 VAL A N 1
ATOM 737 C CA . VAL A 1 91 ? 2.726 2.656 6.619 1.00 94.38 91 VAL A CA 1
ATOM 738 C C . VAL A 1 91 ? 3.382 1.669 7.580 1.00 94.38 91 VAL A C 1
ATOM 740 O O . VAL A 1 91 ? 3.474 1.967 8.767 1.00 94.38 91 VAL A O 1
ATOM 743 N N . MET A 1 92 ? 3.911 0.543 7.091 1.00 93.94 92 MET A N 1
ATOM 744 C CA . MET A 1 92 ? 4.659 -0.401 7.931 1.00 93.94 92 MET A CA 1
ATOM 745 C C . MET A 1 92 ? 5.833 0.270 8.644 1.00 93.94 92 MET A C 1
ATOM 747 O O . MET A 1 92 ? 5.993 0.080 9.844 1.00 93.94 92 MET A O 1
ATOM 751 N N . HIS A 1 93 ? 6.612 1.090 7.938 1.00 91.44 93 HIS A N 1
ATOM 752 C CA . HIS A 1 93 ? 7.741 1.812 8.525 1.00 91.44 93 HIS A CA 1
ATOM 753 C C . HIS A 1 93 ? 7.301 2.801 9.619 1.00 91.44 93 HIS A C 1
ATOM 755 O O . HIS A 1 93 ? 7.921 2.893 10.681 1.00 91.44 93 HIS A O 1
ATOM 761 N N . GLN A 1 94 ? 6.191 3.510 9.393 1.00 90.88 94 GLN A N 1
ATOM 762 C CA . GLN A 1 94 ? 5.607 4.404 10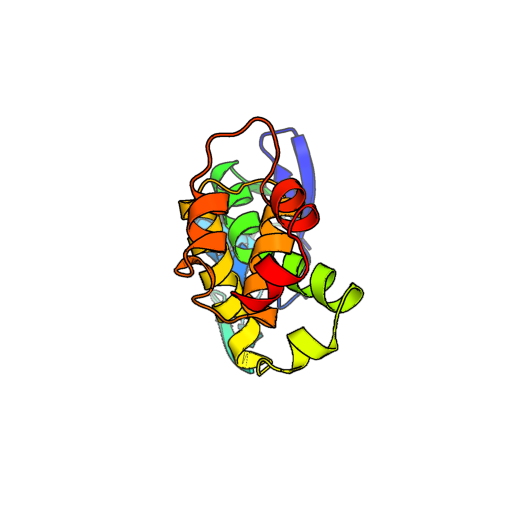.396 1.00 90.88 94 GLN A CA 1
ATOM 763 C C . GLN A 1 94 ? 5.087 3.645 11.622 1.00 90.88 94 GLN A C 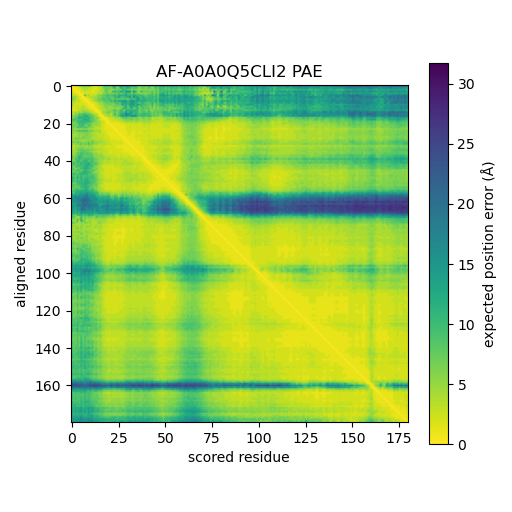1
ATOM 765 O O . GLN A 1 94 ? 5.235 4.133 12.737 1.00 90.88 94 GLN A O 1
ATOM 770 N N . LEU A 1 95 ? 4.468 2.479 11.428 1.00 90.50 95 LEU A N 1
ATOM 771 C CA . LEU A 1 95 ? 3.926 1.662 12.516 1.00 90.50 95 LEU A CA 1
ATOM 772 C C . LEU A 1 95 ? 5.021 0.938 13.297 1.00 90.50 95 LEU A C 1
ATOM 774 O O . LEU A 1 95 ? 4.901 0.802 14.506 1.00 90.50 95 LEU A O 1
ATOM 778 N N . GLU A 1 96 ? 6.108 0.530 12.645 1.00 90.12 96 GLU A N 1
ATOM 779 C CA . GLU A 1 96 ? 7.260 -0.077 13.318 1.00 90.12 96 GLU A CA 1
ATOM 780 C C . GLU A 1 96 ? 7.896 0.873 14.344 1.00 90.12 96 GLU A C 1
ATOM 782 O O . GLU A 1 96 ? 8.365 0.422 15.390 1.00 90.12 96 GLU A O 1
ATOM 787 N N . SER A 1 97 ? 7.863 2.179 14.062 1.00 85.06 97 SER A N 1
ATOM 788 C CA . SER A 1 97 ? 8.362 3.224 14.965 1.00 85.06 97 SER A CA 1
ATOM 789 C C . SER A 1 97 ? 7.449 3.465 16.174 1.00 85.06 97 SER A C 1
ATOM 791 O O . SER A 1 97 ? 7.941 3.835 17.237 1.00 85.06 97 SER A O 1
ATOM 793 N N . ASP A 1 98 ? 6.139 3.253 16.018 1.00 83.19 98 ASP A N 1
ATOM 794 C CA . ASP A 1 98 ? 5.139 3.465 17.071 1.00 83.19 98 ASP A CA 1
ATOM 795 C C . ASP A 1 98 ? 4.951 2.213 17.946 1.00 83.19 98 ASP A C 1
ATOM 797 O O . ASP A 1 98 ? 5.018 2.293 19.171 1.00 83.19 98 ASP A O 1
ATOM 801 N N . ASP A 1 99 ? 4.710 1.059 17.315 1.00 79.19 99 ASP A N 1
ATOM 802 C CA . ASP A 1 99 ? 4.474 -0.234 17.962 1.00 79.19 99 ASP A CA 1
ATOM 803 C C . ASP A 1 99 ? 4.953 -1.401 17.076 1.00 79.19 99 ASP A C 1
ATOM 805 O O . ASP A 1 99 ? 4.200 -2.090 16.376 1.00 79.19 99 ASP A O 1
ATOM 809 N N . GLY A 1 100 ? 6.258 -1.666 17.137 1.00 84.25 100 GLY A N 1
ATOM 810 C CA . GLY A 1 100 ? 6.861 -2.800 16.442 1.00 84.25 100 GLY A CA 1
ATOM 811 C C . GLY A 1 100 ? 6.422 -4.180 16.956 1.00 84.25 100 GLY A C 1
ATOM 812 O O . GLY A 1 100 ? 6.679 -5.170 16.271 1.00 84.25 100 GLY A O 1
ATOM 813 N N . GLN A 1 101 ? 5.789 -4.300 18.133 1.00 86.88 101 GLN A N 1
ATOM 814 C CA . GLN A 1 101 ? 5.301 -5.591 18.646 1.00 86.88 101 GLN A CA 1
ATOM 815 C C . GLN A 1 101 ? 4.042 -6.024 17.892 1.00 86.88 101 GLN A C 1
ATOM 817 O O . GLN A 1 101 ? 3.999 -7.148 17.386 1.00 86.88 101 GLN A O 1
ATOM 822 N N . ALA A 1 102 ? 3.070 -5.121 17.733 1.00 86.00 102 ALA A N 1
ATOM 823 C CA . ALA A 1 102 ? 1.843 -5.392 16.983 1.00 86.00 102 ALA A CA 1
ATOM 824 C C . ALA A 1 102 ? 2.142 -5.802 15.529 1.00 86.00 102 ALA A C 1
ATOM 826 O O . ALA A 1 102 ? 1.612 -6.793 15.029 1.00 86.00 102 ALA A O 1
ATOM 827 N N . LEU A 1 103 ? 3.082 -5.115 14.869 1.00 89.44 103 LEU A N 1
ATOM 828 C CA . LEU A 1 103 ? 3.509 -5.469 13.512 1.00 89.44 103 LEU A CA 1
ATOM 829 C C . LEU A 1 103 ? 4.156 -6.866 13.437 1.00 89.44 103 LEU A C 1
ATOM 831 O O . LEU A 1 103 ? 3.992 -7.584 12.447 1.00 89.44 103 LEU A O 1
ATOM 835 N N . ARG A 1 104 ? 4.893 -7.274 14.479 1.00 89.88 104 ARG A N 1
ATOM 836 C CA . ARG A 1 104 ? 5.546 -8.593 14.548 1.00 89.88 104 ARG A CA 1
ATOM 837 C C . ARG A 1 104 ? 4.572 -9.745 14.762 1.00 89.88 104 ARG A C 1
ATOM 839 O O . ARG A 1 104 ? 4.937 -10.868 14.421 1.00 89.88 104 ARG A O 1
ATOM 846 N N . ALA A 1 105 ? 3.360 -9.476 15.246 1.00 89.81 105 ALA A N 1
ATOM 847 C CA . ALA A 1 105 ? 2.308 -10.484 15.353 1.00 89.81 105 ALA A CA 1
ATOM 848 C C . ALA A 1 105 ? 1.865 -11.017 13.977 1.00 89.81 105 ALA A C 1
ATOM 850 O O . ALA A 1 105 ? 1.423 -12.160 13.875 1.00 89.81 105 ALA A O 1
ATOM 851 N N . ILE A 1 106 ? 2.042 -10.229 12.908 1.00 93.12 106 ILE A N 1
ATOM 852 C CA . ILE A 1 106 ? 1.800 -10.674 11.533 1.00 93.12 106 ILE A CA 1
ATOM 853 C C . ILE A 1 106 ? 3.089 -11.285 10.954 1.00 93.12 106 ILE A C 1
ATOM 855 O O . ILE A 1 106 ? 4.140 -10.619 10.952 1.00 93.12 106 ILE A O 1
ATOM 859 N N . PRO A 1 107 ? 3.035 -12.515 10.402 1.00 93.81 107 PRO A N 1
ATOM 860 C CA . PRO A 1 107 ? 4.156 -13.111 9.682 1.00 93.81 107 PRO A CA 1
ATOM 861 C C . PRO A 1 107 ? 4.659 -12.188 8.572 1.00 93.81 107 PRO A C 1
ATOM 863 O O . PRO A 1 107 ? 3.864 -11.655 7.802 1.00 93.81 107 PRO A O 1
ATOM 866 N N . GLN A 1 108 ? 5.979 -12.017 8.454 1.00 91.75 108 GLN A N 1
ATOM 867 C CA . GLN A 1 108 ? 6.582 -11.060 7.514 1.00 91.75 108 GLN A CA 1
ATOM 868 C C . GLN A 1 108 ? 6.054 -11.212 6.078 1.00 91.75 108 GLN A C 1
ATOM 870 O O . GLN A 1 108 ? 5.722 -10.209 5.453 1.00 91.75 108 GLN A O 1
ATOM 875 N N . CYS A 1 109 ? 5.899 -12.450 5.601 1.00 93.94 109 CYS A N 1
ATOM 876 C CA . CYS A 1 109 ? 5.398 -12.760 4.262 1.00 93.94 109 CYS A CA 1
ATOM 877 C C . CYS A 1 109 ? 3.934 -12.361 4.008 1.00 93.94 109 CYS A C 1
ATOM 879 O O . CYS A 1 109 ? 3.514 -12.308 2.858 1.00 93.94 109 CYS A O 1
ATOM 881 N N . GLN A 1 110 ? 3.155 -12.085 5.055 1.00 95.88 110 GLN A N 1
ATOM 882 C CA . GLN A 1 110 ? 1.741 -11.706 4.963 1.00 95.88 110 GLN A CA 1
ATOM 883 C C . GLN A 1 110 ? 1.522 -10.202 5.143 1.00 95.88 110 GLN A C 1
ATOM 885 O O . GLN A 1 110 ? 0.449 -9.695 4.824 1.00 95.88 110 GLN A O 1
ATOM 890 N N . ARG A 1 111 ? 2.521 -9.469 5.655 1.00 95.38 111 ARG A N 1
ATOM 891 C CA . ARG A 1 111 ? 2.351 -8.059 6.035 1.00 95.38 111 ARG A CA 1
ATOM 892 C C . ARG A 1 111 ? 1.965 -7.188 4.852 1.00 95.38 111 ARG A C 1
ATOM 894 O O . ARG A 1 111 ? 1.030 -6.408 4.971 1.00 95.38 111 ARG A O 1
ATOM 901 N N . TYR A 1 112 ? 2.649 -7.337 3.717 1.00 95.44 112 TYR A N 1
ATOM 902 C CA . TYR A 1 112 ? 2.341 -6.536 2.532 1.00 95.44 112 TYR A CA 1
ATOM 903 C C . TYR A 1 112 ? 0.873 -6.693 2.118 1.00 95.44 112 TYR A C 1
ATOM 905 O O . TYR A 1 112 ? 0.161 -5.698 2.031 1.00 95.44 112 TYR A O 1
ATOM 913 N N . ASP A 1 113 ? 0.400 -7.933 1.971 1.00 96.12 113 ASP A N 1
ATOM 914 C CA . ASP A 1 113 ? -0.978 -8.217 1.556 1.00 96.12 113 ASP A CA 1
ATOM 915 C C . ASP A 1 113 ? -2.007 -7.750 2.593 1.00 96.12 113 ASP A C 1
ATOM 917 O O . ASP A 1 113 ? -3.058 -7.216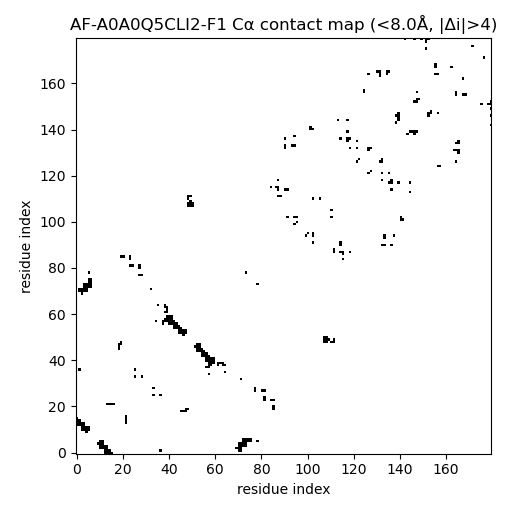 2.226 1.00 96.12 113 ASP A O 1
ATOM 921 N N . PHE A 1 114 ? -1.686 -7.878 3.885 1.00 97.25 114 PHE A N 1
ATOM 922 C CA . PHE A 1 114 ? -2.503 -7.329 4.962 1.00 97.25 114 PHE A CA 1
ATOM 923 C C . PHE A 1 114 ? -2.677 -5.813 4.800 1.00 97.25 114 PHE A C 1
ATOM 925 O O . PHE A 1 114 ? -3.806 -5.341 4.678 1.00 97.25 114 PHE A O 1
ATOM 932 N N . PHE A 1 115 ? -1.586 -5.044 4.729 1.00 97.06 115 PHE A N 1
ATOM 933 C CA . PHE A 1 115 ? -1.675 -3.583 4.627 1.00 97.06 115 PHE A CA 1
ATOM 934 C C . PHE A 1 115 ? -2.256 -3.120 3.295 1.00 97.06 115 PHE A C 1
ATOM 936 O O . PHE A 1 115 ? -3.052 -2.187 3.297 1.00 97.06 115 PHE A O 1
ATOM 943 N N . SER A 1 116 ? -1.946 -3.779 2.177 1.00 97.00 116 SER A N 1
ATOM 944 C CA . SER A 1 116 ? -2.597 -3.498 0.892 1.00 97.00 116 SER A CA 1
ATOM 945 C C . SER A 1 116 ? -4.115 -3.651 0.989 1.00 97.00 116 SER A C 1
ATOM 947 O O . SER A 1 116 ? -4.852 -2.778 0.532 1.00 97.00 116 SER A O 1
ATOM 949 N N . THR A 1 117 ? -4.593 -4.713 1.644 1.00 97.75 117 THR A N 1
ATOM 950 C CA . THR A 1 117 ? -6.030 -4.940 1.859 1.00 97.75 117 THR A CA 1
ATOM 951 C C . THR A 1 117 ? -6.640 -3.862 2.755 1.00 97.75 117 THR A C 1
ATOM 953 O O . THR A 1 117 ? -7.676 -3.292 2.415 1.00 97.75 117 THR A O 1
ATOM 956 N N . GLN A 1 118 ? -5.994 -3.538 3.879 1.00 98.06 118 GLN A N 1
ATOM 957 C CA . GLN A 1 118 ? -6.496 -2.528 4.817 1.00 98.06 118 GLN A CA 1
ATOM 958 C C . GLN A 1 118 ? -6.511 -1.123 4.206 1.00 98.06 118 GLN A C 1
ATOM 960 O O . GLN A 1 118 ? -7.470 -0.380 4.394 1.00 98.06 118 GLN A O 1
ATOM 965 N N . LEU A 1 119 ? -5.500 -0.765 3.416 1.00 97.81 119 LEU A N 1
ATOM 966 C CA . LEU A 1 119 ? -5.451 0.513 2.708 1.00 97.81 119 LEU A CA 1
ATOM 967 C C . LEU A 1 119 ? -6.531 0.605 1.627 1.00 97.81 119 LEU A C 1
ATOM 969 O O . LEU A 1 119 ? -7.173 1.645 1.497 1.00 97.81 119 LEU A O 1
ATOM 973 N N . ALA A 1 120 ? -6.796 -0.483 0.899 1.00 96.94 120 ALA A N 1
ATOM 974 C CA . ALA A 1 120 ? -7.909 -0.534 -0.044 1.00 96.9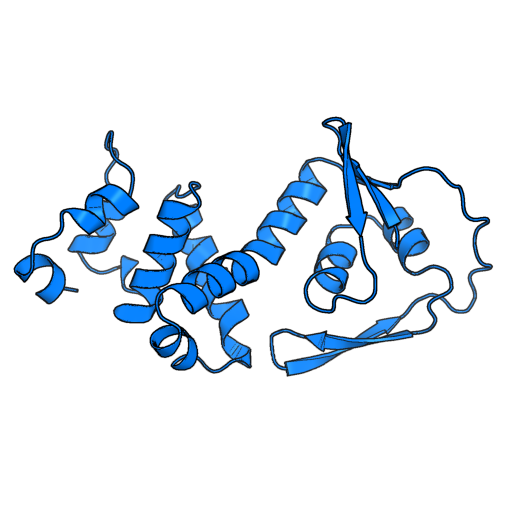4 120 ALA A CA 1
ATOM 975 C C . ALA A 1 120 ? -9.264 -0.339 0.663 1.00 96.94 120 ALA A C 1
ATOM 977 O O . ALA A 1 120 ? -10.080 0.466 0.205 1.00 96.94 120 ALA A O 1
ATOM 978 N N . LYS A 1 121 ? -9.486 -0.999 1.813 1.00 97.44 121 LYS A N 1
ATOM 979 C CA . LYS A 1 121 ? -10.678 -0.769 2.647 1.00 97.44 121 LYS A CA 1
ATOM 980 C C . LYS A 1 121 ? -10.757 0.690 3.112 1.00 97.44 121 LYS A C 1
ATOM 982 O O . LYS A 1 121 ? -11.782 1.334 2.903 1.00 97.44 121 LYS A O 1
ATOM 987 N N . ALA A 1 122 ? -9.679 1.252 3.658 1.00 96.94 122 ALA A N 1
ATOM 988 C CA . ALA A 1 122 ? -9.620 2.645 4.108 1.00 96.94 122 ALA A CA 1
ATOM 989 C C . ALA A 1 122 ? -9.984 3.640 2.990 1.00 96.94 122 ALA A C 1
ATOM 991 O O . ALA A 1 122 ? -10.795 4.546 3.195 1.00 96.94 122 ALA A O 1
ATOM 992 N N . HIS A 1 123 ? -9.448 3.437 1.785 1.00 95.25 123 HIS A N 1
ATOM 993 C CA . HIS A 1 123 ? -9.788 4.245 0.616 1.00 95.25 123 HIS A CA 1
ATOM 994 C C . HIS A 1 123 ? -11.254 4.100 0.196 1.00 95.25 123 HIS A C 1
ATOM 996 O O . HIS A 1 123 ? -11.851 5.086 -0.234 1.00 95.25 123 HIS A O 1
ATOM 1002 N N . SER A 1 124 ? -11.868 2.925 0.367 1.00 95.38 124 SER A N 1
ATOM 1003 C CA . SER A 1 124 ? -13.304 2.742 0.103 1.00 95.38 124 SER A CA 1
ATOM 1004 C C . SER A 1 124 ? -14.201 3.560 1.046 1.00 95.38 124 SER A C 1
ATOM 1006 O O . SER A 1 124 ? -15.286 3.980 0.648 1.00 95.38 124 SER A O 1
ATOM 1008 N N . TYR A 1 125 ? -13.711 3.881 2.250 1.00 95.00 125 TYR A N 1
ATOM 1009 C CA . TYR A 1 125 ? -14.344 4.828 3.177 1.00 95.00 125 TYR A CA 1
ATOM 1010 C C . TYR A 1 125 ? -13.992 6.299 2.883 1.00 95.00 125 TYR A C 1
ATOM 1012 O O . TYR A 1 125 ? -14.449 7.200 3.583 1.00 95.00 125 TYR A O 1
ATOM 1020 N N . GLY A 1 126 ? -13.193 6.571 1.847 1.00 93.94 126 GLY A N 1
ATOM 1021 C CA . GLY A 1 126 ? -12.769 7.918 1.461 1.00 93.94 126 GLY A CA 1
ATOM 1022 C C . GLY A 1 126 ? -11.595 8.470 2.273 1.00 93.94 126 GLY A C 1
ATOM 1023 O O . GLY A 1 126 ? -11.324 9.669 2.206 1.00 93.94 126 GLY A O 1
ATOM 1024 N N . LEU A 1 127 ? -10.886 7.631 3.036 1.00 94.56 127 LEU A N 1
ATOM 1025 C CA . LEU A 1 127 ? -9.692 8.061 3.762 1.00 94.56 127 LEU A CA 1
ATOM 1026 C C . LEU A 1 127 ? -8.532 8.271 2.783 1.00 94.56 127 LEU A C 1
ATOM 1028 O O . LEU A 1 127 ? -8.178 7.373 2.020 1.00 94.56 127 LEU A O 1
ATOM 1032 N N . LEU A 1 128 ? -7.937 9.464 2.814 1.00 91.50 128 LEU A N 1
ATOM 1033 C CA . LEU A 1 128 ? -6.806 9.846 1.953 1.00 91.50 128 LEU A CA 1
ATOM 1034 C C . LEU A 1 128 ? -5.627 10.428 2.742 1.00 91.50 128 LEU A C 1
ATOM 1036 O O . LEU A 1 128 ? -4.487 10.348 2.294 1.00 91.50 128 LEU A O 1
ATOM 1040 N N . ALA A 1 129 ? -5.886 11.021 3.912 1.00 91.88 129 ALA A N 1
ATOM 1041 C CA . ALA A 1 129 ? -4.847 11.654 4.713 1.00 91.88 129 ALA A CA 1
ATOM 1042 C C . ALA A 1 129 ? -3.898 10.595 5.313 1.00 91.88 129 ALA A C 1
ATOM 1044 O O . ALA A 1 129 ? -4.386 9.628 5.904 1.00 91.88 129 ALA A O 1
ATOM 1045 N N . PRO A 1 130 ? -2.563 10.783 5.258 1.00 92.00 130 PRO A N 1
ATOM 1046 C CA . PRO A 1 130 ? -1.606 9.812 5.795 1.00 92.00 130 PRO A CA 1
ATOM 1047 C C . PRO A 1 130 ? -1.850 9.442 7.263 1.00 92.00 130 PRO A C 1
ATOM 1049 O O . PRO A 1 130 ? -1.717 8.282 7.640 1.00 92.00 130 PRO A O 1
ATOM 1052 N N . THR A 1 131 ? -2.266 10.407 8.087 1.00 93.44 131 THR A N 1
ATOM 1053 C CA . THR A 1 131 ? -2.601 10.169 9.498 1.00 93.44 131 THR A CA 1
ATOM 1054 C C . THR A 1 131 ? -3.828 9.278 9.661 1.00 93.44 131 THR A C 1
ATOM 1056 O O . THR A 1 131 ? -3.815 8.390 10.505 1.00 93.44 131 THR A O 1
ATOM 1059 N N . ASP A 1 132 ? -4.862 9.460 8.837 1.00 95.62 132 ASP A N 1
ATOM 1060 C CA . ASP A 1 132 ? -6.070 8.630 8.880 1.00 95.62 132 ASP A CA 1
ATOM 1061 C C . ASP A 1 132 ? -5.786 7.207 8.399 1.00 95.62 132 ASP A C 1
ATOM 1063 O O . ASP A 1 132 ? -6.244 6.252 9.022 1.00 95.62 132 ASP A O 1
ATOM 1067 N N . LEU A 1 133 ? -4.977 7.057 7.346 1.00 96.25 133 LEU A N 1
ATOM 1068 C CA . LEU A 1 133 ? -4.547 5.753 6.839 1.00 96.25 133 LEU A CA 1
ATOM 1069 C C . LEU A 1 133 ? -3.704 4.996 7.874 1.00 96.25 133 LEU A C 1
ATOM 1071 O O . LEU A 1 133 ? -3.944 3.812 8.115 1.00 96.25 133 LEU A O 1
ATOM 1075 N N . LYS A 1 134 ? -2.764 5.686 8.537 1.00 95.38 134 LYS A N 1
ATOM 1076 C CA . LYS A 1 134 ? -1.975 5.123 9.640 1.00 95.38 134 LYS A CA 1
ATOM 1077 C C . LYS A 1 134 ? -2.874 4.697 10.801 1.00 95.38 134 LYS A C 1
ATOM 1079 O O . LYS A 1 134 ? -2.748 3.568 11.269 1.00 95.38 134 LYS A O 1
ATOM 1084 N N . THR A 1 135 ? -3.799 5.555 11.246 1.00 95.75 135 THR A N 1
ATOM 1085 C CA . THR A 1 135 ? -4.736 5.220 12.333 1.00 95.75 135 THR A CA 1
ATOM 1086 C C . THR A 1 135 ? -5.630 4.037 11.970 1.00 95.75 135 THR A C 1
ATOM 1088 O O . THR A 1 135 ? -5.807 3.145 12.795 1.00 95.75 135 THR A O 1
ATOM 1091 N N . TYR A 1 136 ? -6.153 3.987 10.743 1.00 97.31 136 TYR A N 1
ATOM 1092 C CA . TYR A 1 136 ? -6.951 2.860 10.261 1.00 97.31 136 TYR A CA 1
ATOM 1093 C C . TYR A 1 136 ? -6.163 1.548 10.330 1.00 97.31 136 TYR A C 1
ATOM 1095 O O . TYR A 1 136 ? -6.626 0.570 10.911 1.00 97.31 136 TYR A O 1
ATOM 1103 N N . CYS A 1 137 ? -4.939 1.540 9.798 1.00 96.94 137 CYS A N 1
ATOM 1104 C CA . CYS A 1 137 ? -4.092 0.351 9.805 1.00 96.94 137 CYS A CA 1
ATOM 1105 C C . CYS A 1 137 ? -3.681 -0.067 11.226 1.00 96.94 137 CYS A C 1
ATOM 1107 O O . CYS A 1 137 ? -3.617 -1.259 11.509 1.00 96.94 137 CYS A O 1
ATOM 1109 N N . MET A 1 138 ? -3.447 0.889 12.131 1.00 94.94 138 MET A N 1
ATOM 1110 C CA . MET A 1 138 ? -3.171 0.602 13.542 1.00 94.94 138 MET A CA 1
ATOM 1111 C C . MET A 1 138 ? -4.362 -0.089 14.219 1.00 94.94 138 MET A C 1
ATOM 1113 O O . MET A 1 138 ? -4.182 -1.083 14.916 1.00 94.94 138 MET A O 1
ATOM 1117 N N . LEU A 1 139 ? -5.590 0.387 13.986 1.00 95.12 139 LEU A N 1
ATOM 1118 C CA . LEU A 1 139 ? -6.793 -0.264 14.515 1.00 95.12 139 LEU A CA 1
ATOM 1119 C C . LEU A 1 139 ? -6.964 -1.678 13.957 1.00 95.12 139 LEU A C 1
ATOM 1121 O O . LEU A 1 139 ? -7.245 -2.597 14.723 1.00 95.12 139 LEU A O 1
ATOM 1125 N N . ALA A 1 140 ? -6.705 -1.876 12.662 1.00 96.31 140 ALA A N 1
ATOM 1126 C CA . ALA A 1 140 ? -6.726 -3.206 12.058 1.00 96.31 140 ALA A CA 1
ATOM 1127 C C . ALA A 1 140 ? -5.710 -4.167 12.698 1.00 96.31 140 ALA A C 1
ATOM 1129 O O . ALA A 1 140 ? -5.990 -5.358 12.819 1.00 96.31 140 ALA A O 1
ATOM 1130 N N . LEU A 1 141 ? -4.539 -3.670 13.113 1.00 93.75 141 LEU A N 1
ATOM 1131 C CA . LEU A 1 141 ? -3.541 -4.468 13.829 1.00 93.75 141 LEU A CA 1
ATOM 1132 C C . LEU A 1 141 ? -3.973 -4.814 15.256 1.00 93.75 141 LEU A C 1
ATOM 1134 O O . LEU A 1 141 ? -3.785 -5.947 15.686 1.00 93.75 141 LEU A O 1
ATOM 1138 N N . MET A 1 142 ? -4.501 -3.837 15.996 1.00 91.50 142 MET A N 1
ATOM 1139 C CA . MET A 1 142 ? -4.813 -4.002 17.420 1.00 91.50 142 MET A CA 1
ATOM 1140 C C . MET A 1 142 ? -6.102 -4.793 17.658 1.00 91.50 142 MET A C 1
ATOM 1142 O O . MET A 1 142 ? -6.167 -5.588 18.589 1.00 91.50 142 MET A O 1
ATOM 1146 N N . VAL A 1 143 ? -7.123 -4.547 16.836 1.00 93.69 143 VAL A N 1
ATOM 1147 C CA . VAL A 1 143 ? -8.482 -5.079 17.021 1.00 93.69 143 VAL A CA 1
ATOM 1148 C C . VAL A 1 143 ? -8.746 -6.258 16.083 1.00 93.69 143 VAL A C 1
ATOM 1150 O O . VAL A 1 143 ? -9.389 -7.234 16.458 1.00 93.69 143 VAL A O 1
ATOM 1153 N N . GLY A 1 144 ? -8.214 -6.195 14.862 1.00 94.06 144 GLY A N 1
ATOM 1154 C CA . GLY A 1 144 ? 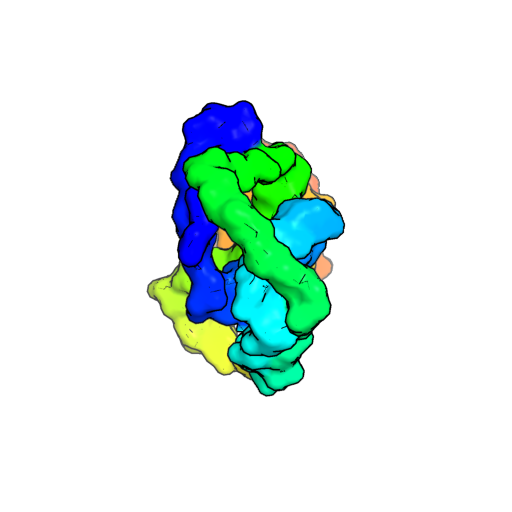-8.359 -7.233 13.845 1.00 94.06 144 GLY A CA 1
ATOM 1155 C C . GLY A 1 144 ? -8.723 -6.673 12.471 1.00 94.06 144 GLY A C 1
ATOM 1156 O O . GLY A 1 144 ? -9.220 -5.557 12.333 1.00 94.06 144 GLY A O 1
ATOM 1157 N N . ALA A 1 145 ? -8.501 -7.477 11.429 1.00 95.44 145 ALA A N 1
ATOM 1158 C CA . ALA A 1 145 ? -8.628 -7.071 10.023 1.00 95.44 145 ALA A CA 1
ATOM 1159 C C . ALA A 1 145 ? -10.033 -6.597 9.599 1.00 95.44 145 ALA A C 1
ATOM 1161 O O . ALA A 1 145 ? -10.162 -5.950 8.555 1.00 95.44 145 ALA A O 1
ATOM 1162 N N . ASP A 1 146 ? -11.057 -6.939 10.385 1.00 96.56 146 ASP A N 1
ATOM 1163 C CA . ASP A 1 146 ? -12.472 -6.635 10.143 1.00 96.56 146 ASP A CA 1
ATOM 1164 C C . ASP A 1 146 ? -13.068 -5.707 11.214 1.00 96.56 146 ASP A C 1
ATOM 1166 O O . ASP A 1 146 ? -14.291 -5.625 11.366 1.00 96.56 146 ASP A O 1
ATOM 1170 N N . PHE A 1 147 ? -12.218 -4.984 11.960 1.00 96.69 147 PHE A N 1
ATOM 1171 C CA . PHE A 1 147 ? -12.657 -4.004 12.961 1.00 96.69 147 PHE A CA 1
ATOM 1172 C C . PHE A 1 147 ? -13.614 -2.958 12.374 1.00 96.69 147 PHE A C 1
ATOM 1174 O O . PHE A 1 147 ? -14.445 -2.404 13.086 1.00 96.69 147 PHE A O 1
ATOM 1181 N N . ASP A 1 148 ? -13.516 -2.693 11.070 1.00 96.62 148 ASP A N 1
ATOM 1182 C CA . ASP A 1 148 ? -14.341 -1.731 10.351 1.00 96.62 148 ASP A CA 1
ATOM 1183 C C . ASP A 1 148 ? -15.826 -2.123 10.297 1.00 96.62 148 ASP A C 1
ATOM 1185 O O . ASP A 1 148 ? -16.674 -1.265 10.061 1.00 96.62 148 ASP A O 1
ATOM 1189 N N . SER A 1 149 ? -16.152 -3.387 10.587 1.00 95.69 149 SER A N 1
ATOM 1190 C CA . SER A 1 149 ? -17.527 -3.876 10.747 1.00 95.69 149 SER A CA 1
ATOM 1191 C C . SER A 1 149 ? -18.117 -3.640 12.144 1.00 95.69 149 SER A C 1
ATOM 1193 O O . SER A 1 149 ? -19.334 -3.744 12.327 1.00 95.69 149 SER A O 1
ATOM 1195 N N . LEU A 1 150 ? -17.287 -3.300 13.135 1.00 96.19 150 LEU A N 1
ATOM 1196 C CA . LEU A 1 150 ? -17.739 -3.067 14.503 1.00 96.19 150 LEU A CA 1
ATOM 1197 C C . LEU A 1 150 ? -18.541 -1.761 14.573 1.00 96.19 150 LEU A C 1
ATOM 1199 O O . LEU A 1 150 ? -18.107 -0.756 14.002 1.00 96.19 150 LEU A O 1
ATOM 1203 N N . PRO A 1 151 ? -19.676 -1.713 15.300 1.00 94.81 151 PRO A N 1
ATOM 1204 C CA . PRO A 1 151 ? -20.591 -0.571 15.255 1.00 94.81 151 PRO A CA 1
ATOM 1205 C C . PRO A 1 151 ? -19.926 0.786 15.522 1.00 94.81 151 PRO A C 1
ATOM 1207 O O . PRO A 1 151 ? -20.215 1.763 14.829 1.00 94.81 151 PRO A O 1
ATOM 1210 N N . LEU A 1 152 ? -19.008 0.849 16.493 1.00 94.62 152 LEU A N 1
ATOM 1211 C CA . LEU A 1 152 ? -18.284 2.076 16.824 1.00 94.62 152 LEU A CA 1
ATOM 1212 C C . LEU A 1 152 ? -17.385 2.531 15.665 1.00 94.62 152 LEU A C 1
ATOM 1214 O O . LEU A 1 152 ? -17.486 3.681 15.230 1.00 94.62 152 LEU A O 1
ATOM 1218 N N . ALA A 1 153 ? -16.549 1.636 15.137 1.00 95.12 153 ALA A N 1
ATOM 1219 C CA . ALA A 1 153 ? -15.629 1.935 14.045 1.00 95.12 153 ALA A CA 1
ATOM 1220 C C . ALA A 1 153 ? -16.376 2.277 12.748 1.00 95.12 153 ALA A C 1
ATOM 1222 O O . ALA A 1 153 ? -16.107 3.320 12.149 1.00 95.12 153 ALA A O 1
ATOM 1223 N N . ALA A 1 154 ? -17.376 1.474 12.370 1.00 94.69 154 ALA A N 1
ATOM 1224 C CA . ALA A 1 154 ? -18.223 1.713 11.204 1.00 94.69 154 ALA A CA 1
ATOM 1225 C C . ALA A 1 154 ? -18.888 3.098 11.266 1.00 94.69 154 ALA A C 1
ATOM 1227 O O . ALA A 1 154 ? -18.886 3.848 10.287 1.00 94.69 154 ALA A O 1
ATOM 1228 N N . SER A 1 155 ? -19.411 3.477 12.440 1.00 92.88 155 SER A N 1
ATOM 1229 C CA . SER A 1 155 ? -20.033 4.790 12.631 1.00 92.88 155 SER A CA 1
ATOM 1230 C C . SER A 1 155 ? -19.044 5.945 12.4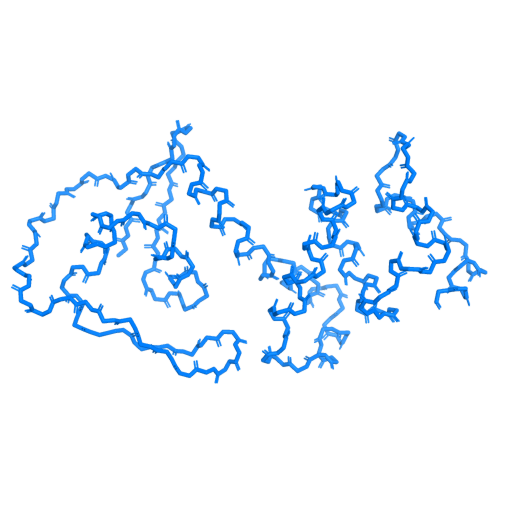47 1.00 92.88 155 SER A C 1
ATOM 1232 O O . SER A 1 155 ? -19.405 6.958 11.851 1.00 92.88 155 SER A O 1
ATOM 1234 N N . ALA A 1 156 ? -17.796 5.790 12.904 1.00 93.94 156 ALA A N 1
ATOM 1235 C CA . ALA A 1 156 ? -16.750 6.801 12.770 1.00 93.94 156 ALA A CA 1
ATOM 1236 C C . ALA A 1 156 ? -16.235 6.927 11.326 1.00 93.94 156 ALA A C 1
ATOM 1238 O O . ALA A 1 156 ? -15.985 8.041 10.864 1.00 93.94 156 ALA A O 1
ATOM 1239 N N . LEU A 1 157 ? -16.122 5.805 10.604 1.00 94.38 157 LEU A N 1
ATOM 1240 C CA . LEU A 1 157 ? -15.694 5.754 9.201 1.00 94.38 157 LEU A CA 1
ATOM 1241 C C . LEU A 1 157 ? -16.727 6.374 8.252 1.00 94.38 157 LEU A C 1
ATOM 1243 O O . LEU A 1 157 ? -16.364 7.061 7.303 1.00 94.38 157 LEU A O 1
ATOM 1247 N N . LEU A 1 158 ? -18.020 6.174 8.522 1.00 91.75 158 LEU A N 1
ATOM 1248 C CA . LEU A 1 158 ? -19.114 6.712 7.703 1.00 91.75 158 LEU A CA 1
ATOM 1249 C C . LEU A 1 158 ? -19.526 8.143 8.093 1.00 91.75 158 LEU A C 1
ATOM 1251 O O . LEU A 1 158 ? -20.343 8.771 7.409 1.00 91.75 158 LEU A O 1
ATOM 1255 N N . ALA A 1 159 ? -18.990 8.676 9.192 1.00 87.31 159 ALA A N 1
ATOM 1256 C CA . ALA A 1 159 ? -19.339 9.999 9.681 1.00 87.31 159 ALA A CA 1
ATOM 1257 C C . ALA A 1 159 ? -18.833 11.099 8.732 1.00 87.31 159 ALA A C 1
ATOM 1259 O O . ALA A 1 159 ? -17.648 11.419 8.686 1.00 87.31 159 ALA A O 1
ATOM 1260 N N . ARG A 1 160 ? -19.753 11.776 8.036 1.00 71.38 160 ARG A N 1
ATOM 1261 C CA . ARG A 1 160 ? -19.455 13.008 7.285 1.00 71.38 160 ARG A CA 1
ATOM 1262 C C . ARG A 1 160 ? -19.318 14.182 8.253 1.00 71.38 160 ARG A C 1
ATOM 1264 O O . ARG A 1 160 ? -20.289 14.890 8.520 1.00 71.38 160 ARG A O 1
ATOM 1271 N N . ARG A 1 161 ? -18.139 14.347 8.854 1.00 69.38 161 ARG A N 1
ATOM 1272 C CA . ARG A 1 161 ? -17.874 15.354 9.896 1.00 69.38 161 ARG A CA 1
ATOM 1273 C C . ARG A 1 161 ? -16.714 16.275 9.530 1.00 69.38 161 ARG A C 1
ATOM 1275 O O . ARG A 1 161 ? -15.923 15.982 8.648 1.00 69.38 161 ARG A O 1
ATOM 1282 N N . GLN A 1 162 ? -16.628 17.400 10.242 1.00 76.25 162 GLN A N 1
ATOM 1283 C CA . GLN A 1 162 ? -15.560 18.399 10.090 1.00 76.25 162 GLN A CA 1
ATOM 1284 C C . GLN A 1 162 ? -14.192 17.938 10.625 1.00 76.25 162 GLN A C 1
ATOM 1286 O O . GLN A 1 162 ? -13.207 18.643 10.438 1.00 76.25 162 GLN A O 1
ATOM 1291 N N . ILE A 1 163 ? -14.132 16.799 11.324 1.00 86.56 163 ILE A N 1
ATOM 1292 C CA . ILE A 1 163 ? -12.908 16.265 11.933 1.00 86.56 163 ILE A CA 1
ATOM 1293 C C . ILE A 1 163 ? -12.496 14.960 11.254 1.00 86.56 163 ILE A C 1
ATOM 1295 O O . ILE A 1 163 ? -13.355 14.183 10.833 1.00 86.56 163 ILE A O 1
ATOM 1299 N N . THR A 1 164 ? -11.188 14.729 11.167 1.00 91.81 164 THR A N 1
ATOM 1300 C CA . THR A 1 164 ? -10.599 13.562 10.494 1.00 91.81 164 THR A CA 1
ATOM 1301 C C . THR A 1 164 ? -10.878 12.267 11.258 1.00 91.81 164 THR A C 1
ATOM 1303 O O . THR A 1 164 ? -11.248 12.293 12.437 1.00 91.81 164 THR A O 1
ATOM 1306 N N . PHE A 1 165 ? -10.697 11.112 10.613 1.00 94.62 165 PHE A N 1
ATOM 1307 C CA . PHE A 1 165 ? -10.904 9.816 11.268 1.00 94.62 165 PHE A CA 1
ATOM 1308 C C . PHE A 1 165 ? -9.973 9.641 12.477 1.00 94.62 165 PHE A C 1
ATOM 1310 O O . PHE A 1 165 ? -10.425 9.324 13.576 1.00 94.62 165 PHE A O 1
ATOM 1317 N N . SER A 1 166 ? -8.692 9.971 12.312 1.00 94.62 166 SER A N 1
ATOM 1318 C CA . SER A 1 166 ? -7.698 9.971 13.392 1.00 94.62 166 SER A CA 1
ATOM 1319 C C . SER A 1 166 ? -8.118 10.827 14.593 1.00 94.62 166 SER A C 1
ATOM 1321 O O . SER A 1 166 ? -8.014 10.389 15.738 1.00 94.62 166 SER A O 1
ATOM 1323 N N . GLN A 1 167 ? -8.677 12.018 14.359 1.00 93.62 167 GLN A N 1
ATOM 1324 C CA . GLN A 1 167 ? -9.178 12.893 15.425 1.00 93.62 167 GLN A CA 1
ATOM 1325 C C . GLN A 1 167 ? -10.414 12.335 16.140 1.00 93.62 167 GLN A C 1
ATOM 1327 O O . GLN A 1 167 ? -10.633 12.660 17.307 1.00 93.62 167 GLN A O 1
ATOM 1332 N N . GLN A 1 168 ? -11.240 11.533 15.462 1.00 92.81 168 GLN A N 1
ATOM 1333 C CA . GLN A 1 168 ? -12.381 10.865 16.091 1.00 92.81 168 GLN A CA 1
ATOM 1334 C C . GLN A 1 168 ? -11.918 9.760 17.040 1.00 92.81 168 GLN A C 1
ATOM 1336 O O . GLN A 1 168 ? -12.375 9.718 18.179 1.00 92.81 168 GLN A O 1
ATOM 1341 N N . VAL A 1 169 ? -10.975 8.925 16.597 1.00 93.56 169 VAL A N 1
ATOM 1342 C CA . VAL A 1 169 ? -10.420 7.815 17.388 1.00 93.56 169 VAL A CA 1
ATOM 1343 C C . VAL A 1 169 ? -9.756 8.320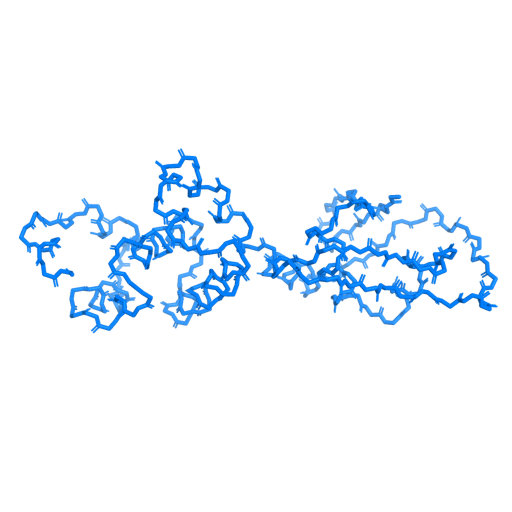 18.672 1.00 93.56 169 VAL A C 1
ATOM 1345 O O . VAL A 1 169 ? -9.969 7.760 19.742 1.00 93.56 169 VAL A O 1
ATOM 1348 N N . LEU A 1 170 ? -9.034 9.445 18.609 1.00 92.81 170 LEU A N 1
ATOM 1349 C CA . LEU A 1 170 ? -8.426 10.078 19.791 1.00 92.81 170 LEU A CA 1
ATOM 1350 C C . LEU A 1 170 ? -9.439 10.535 20.853 1.00 92.81 170 LEU A C 1
ATOM 1352 O O . LEU A 1 170 ? -9.056 10.790 21.992 1.00 92.81 170 LEU A O 1
ATOM 1356 N N . LYS A 1 171 ? -10.717 10.678 20.490 1.00 92.81 171 LYS A N 1
ATOM 1357 C CA . LYS A 1 171 ? -11.790 11.089 21.404 1.00 92.81 171 LYS A CA 1
ATOM 1358 C C . LYS A 1 171 ? -12.566 9.908 21.986 1.00 92.81 171 LYS A C 1
ATOM 1360 O O . LYS A 1 171 ? -13.496 10.149 22.754 1.00 92.81 171 LYS A O 1
ATOM 1365 N N . TRP A 1 172 ? -12.234 8.668 21.621 1.00 94.56 172 TRP A N 1
ATOM 1366 C CA . TRP A 1 172 ? -12.909 7.494 22.167 1.00 94.56 172 TRP A CA 1
ATOM 1367 C C . TRP A 1 172 ? -12.620 7.325 23.659 1.00 94.56 172 TRP A C 1
ATOM 1369 O O . TRP A 1 172 ? -11.472 7.404 24.099 1.00 94.56 172 TRP A O 1
ATOM 1379 N N . THR A 1 173 ? -13.676 7.096 24.440 1.00 94.69 173 THR A N 1
ATOM 1380 C CA . THR A 1 173 ? -13.569 6.840 25.882 1.00 94.69 173 THR A CA 1
ATOM 1381 C C . THR A 1 173 ? -13.088 5.411 26.154 1.00 94.69 173 THR A C 1
ATOM 1383 O O . THR A 1 173 ? -13.201 4.550 25.278 1.00 94.69 173 THR A O 1
ATOM 1386 N N . PRO A 1 174 ? -12.577 5.103 27.360 1.00 93.12 174 PRO A N 1
ATOM 1387 C CA . PRO A 1 174 ? -12.201 3.735 27.721 1.00 93.12 174 PRO A CA 1
ATOM 1388 C C . PRO A 1 174 ? -13.330 2.713 27.520 1.00 93.12 174 PRO A C 1
ATOM 1390 O O . PRO A 1 174 ? -13.076 1.597 27.078 1.00 93.12 174 PRO A O 1
ATOM 1393 N N . GLU A 1 175 ? -14.584 3.094 27.779 1.00 93.19 175 GLU A N 1
ATOM 1394 C CA . GLU A 1 175 ? -15.749 2.229 27.557 1.00 93.19 175 GLU A CA 1
ATOM 1395 C C . GLU A 1 175 ? -15.964 1.949 26.070 1.00 93.19 175 GLU A C 1
ATOM 1397 O O . GLU A 1 175 ? -16.299 0.831 25.697 1.00 93.19 175 GLU A O 1
ATOM 1402 N N . GLN A 1 176 ? -15.741 2.947 25.213 1.00 91.75 176 GLN A N 1
ATOM 1403 C CA . GLN A 1 176 ? -15.815 2.786 23.764 1.00 91.75 176 GLN A CA 1
ATOM 1404 C C . GLN A 1 176 ? -14.697 1.875 23.249 1.00 91.75 176 GLN A C 1
ATOM 1406 O O . GLN A 1 176 ? -14.971 0.980 22.452 1.00 91.75 176 GLN A O 1
ATOM 1411 N N . TRP A 1 177 ? -13.473 2.026 23.764 1.00 91.75 177 TRP A N 1
ATOM 1412 C CA . TRP A 1 177 ? -12.370 1.106 23.472 1.00 91.75 177 TRP A CA 1
ATOM 1413 C C . TRP A 1 177 ? -12.671 -0.334 23.895 1.00 91.75 177 TRP A C 1
ATOM 1415 O O . TRP A 1 177 ? -12.292 -1.255 23.186 1.00 91.75 177 TRP A O 1
ATOM 1425 N N . ALA A 1 178 ? -13.396 -0.541 24.997 1.00 88.94 178 ALA A N 1
ATOM 1426 C CA . ALA A 1 178 ? -13.801 -1.872 25.454 1.00 88.94 178 ALA A CA 1
ATOM 1427 C C . ALA A 1 178 ? -14.895 -2.532 24.589 1.00 88.94 178 ALA A C 1
ATOM 1429 O O . ALA A 1 178 ? -15.197 -3.707 24.787 1.00 88.94 178 ALA A O 1
ATOM 1430 N N . THR A 1 179 ? -15.515 -1.785 23.666 1.00 87.44 179 THR A N 1
ATOM 1431 C CA . THR A 1 179 ? -16.514 -2.314 22.717 1.00 87.44 179 THR A CA 1
ATOM 1432 C C . THR A 1 179 ? -15.935 -2.686 21.352 1.00 87.44 179 THR A C 1
ATOM 1434 O O . THR A 1 179 ? -16.695 -3.108 20.476 1.00 87.44 179 THR A O 1
ATOM 1437 N N . LEU A 1 180 ? -14.625 -2.486 21.171 1.00 85.00 180 LEU A N 1
ATOM 1438 C CA . LEU A 1 180 ? -13.884 -2.865 19.972 1.00 85.00 180 LEU A CA 1
ATOM 1439 C C . LEU A 1 180 ? -13.365 -4.300 20.074 1.00 85.00 180 LEU A C 1
ATOM 1441 O O . LEU A 1 180 ? -12.970 -4.712 21.185 1.00 85.00 180 LEU A O 1
#

pLDDT: mean 88.55, std 8.77, range [59.16, 98.06]

Solvent-accessible surface area (backbone atoms only — not comparable to full-atom values): 10570 Å² total; per-residue (Å²): 114,43,54,31,35,38,81,87,72,52,77,47,78,47,55,83,83,39,67,78,53,41,63,52,48,58,69,55,43,54,72,69,59,36,51,62,73,37,53,78,36,58,67,48,75,44,58,44,70,57,70,44,83,45,73,51,69,35,64,82,84,57,73,68,70,79,84,67,91,66,60,47,77,44,52,67,69,38,53,51,52,40,52,60,72,46,42,39,58,55,47,49,57,57,42,47,75,76,45,47,64,62,60,61,74,45,57,69,48,48,44,51,61,51,40,49,52,48,50,52,52,42,42,75,61,67,51,78,52,69,64,34,50,46,45,53,49,49,46,31,60,77,69,30,91,62,44,64,74,37,71,70,47,34,52,55,56,69,51,93,59,100,62,54,60,43,63,52,62,75,66,58,48,74,71,57,59,71,74,101